Protein AF-A0A972EIT2-F1 (afdb_monomer_lite)

pLDDT: mean 74.46, std 19.2, range [27.03, 97.88]

Structure (mmCIF, N/CA/C/O backbone):
data_AF-A0A972EIT2-F1
#
_entry.id   AF-A0A972EIT2-F1
#
loop_
_atom_site.group_PDB
_atom_site.id
_atom_site.type_symbol
_atom_site.label_atom_id
_atom_site.label_alt_id
_atom_site.label_comp_id
_atom_site.label_asym_id
_atom_site.label_entity_id
_atom_site.label_seq_id
_atom_site.pdbx_PDB_ins_code
_atom_site.Cartn_x
_atom_site.Cartn_y
_atom_site.Cartn_z
_atom_site.occupancy
_atom_site.B_iso_or_equiv
_atom_site.auth_seq_id
_atom_site.auth_comp_id
_atom_site.auth_asym_id
_atom_site.auth_atom_id
_atom_site.pdbx_PDB_model_num
ATOM 1 N N . MET A 1 1 ? -3.770 -29.498 43.588 1.00 37.69 1 MET A N 1
ATOM 2 C CA . MET A 1 1 ? -4.167 -28.152 43.129 1.00 37.69 1 MET A CA 1
ATOM 3 C C . MET A 1 1 ? -3.611 -27.992 41.730 1.00 37.69 1 MET A C 1
ATOM 5 O O . MET A 1 1 ? -2.405 -27.856 41.595 1.00 37.69 1 MET A O 1
ATOM 9 N N . TYR A 1 2 ? -4.451 -28.138 40.707 1.00 39.59 2 TYR A N 1
ATOM 10 C CA . TYR A 1 2 ? -4.055 -27.789 39.345 1.00 39.59 2 TYR A CA 1
ATOM 11 C C . TYR A 1 2 ? -4.019 -26.264 39.282 1.00 39.59 2 TYR A C 1
ATOM 13 O O . TYR A 1 2 ? -5.011 -25.622 39.623 1.00 39.59 2 TYR A O 1
ATOM 21 N N . ALA A 1 3 ? -2.855 -25.699 38.973 1.00 45.91 3 ALA A N 1
ATOM 22 C CA . ALA A 1 3 ? -2.743 -24.280 38.688 1.00 45.91 3 ALA A CA 1
ATOM 23 C C . ALA A 1 3 ? -3.606 -24.006 37.452 1.00 45.91 3 ALA A C 1
ATOM 25 O O . ALA A 1 3 ? -3.384 -24.614 36.408 1.00 45.91 3 ALA A O 1
ATOM 26 N N . SER A 1 4 ? -4.631 -23.167 37.600 1.00 46.62 4 SER A N 1
ATOM 27 C CA . SER A 1 4 ? -5.368 -22.634 36.462 1.00 46.62 4 SER A CA 1
ATOM 28 C C . SER A 1 4 ? -4.367 -21.918 35.563 1.00 46.62 4 SER A C 1
ATOM 30 O O . SER A 1 4 ? -3.718 -20.976 36.023 1.00 46.62 4 SER A O 1
ATOM 32 N N . ASP A 1 5 ? -4.220 -22.380 34.321 1.00 48.28 5 ASP A N 1
ATOM 33 C CA . ASP A 1 5 ? -3.494 -21.656 33.281 1.00 48.28 5 ASP A CA 1
ATOM 34 C C . ASP A 1 5 ? -4.079 -20.244 33.209 1.00 48.28 5 ASP A C 1
ATOM 36 O O . ASP A 1 5 ? -5.234 -20.044 32.826 1.00 48.28 5 ASP A O 1
ATOM 40 N N . ALA A 1 6 ? -3.304 -19.258 33.656 1.00 55.97 6 ALA A N 1
ATOM 41 C CA . ALA A 1 6 ? -3.652 -17.866 33.464 1.00 55.97 6 ALA A CA 1
ATOM 42 C C . ALA A 1 6 ? -3.585 -17.608 31.957 1.00 55.97 6 ALA A C 1
ATOM 44 O O . ALA A 1 6 ? -2.500 -17.626 31.373 1.00 55.97 6 ALA A O 1
ATOM 45 N N . GLN A 1 7 ? -4.750 -17.434 31.329 1.00 58.31 7 GLN A N 1
ATOM 46 C CA . GLN A 1 7 ? -4.859 -17.097 29.916 1.00 58.31 7 GLN A CA 1
ATOM 47 C C . GLN A 1 7 ? -3.956 -15.897 29.633 1.00 58.31 7 GLN A C 1
ATOM 49 O O . GLN A 1 7 ? -4.082 -14.855 30.279 1.00 58.31 7 GLN A O 1
ATOM 54 N N . GLN A 1 8 ? -2.979 -16.081 28.743 1.00 63.19 8 GLN A N 1
ATOM 55 C CA . GLN A 1 8 ? -2.025 -15.023 28.452 1.00 63.19 8 GLN A CA 1
ATOM 56 C C . GLN A 1 8 ? -2.763 -13.813 27.872 1.00 63.19 8 GLN A C 1
ATOM 58 O O . GLN A 1 8 ? -3.644 -13.999 27.028 1.00 63.19 8 GLN A O 1
ATOM 63 N N . PRO A 1 9 ? -2.389 -12.592 28.289 1.00 74.06 9 PRO A N 1
ATOM 64 C CA . PRO A 1 9 ? -3.049 -11.398 27.809 1.00 74.06 9 PRO A CA 1
ATOM 65 C C . PRO A 1 9 ? -2.843 -11.257 26.297 1.00 74.06 9 PRO A C 1
ATOM 67 O O . PRO A 1 9 ? -1.698 -11.270 25.829 1.00 74.06 9 PRO A O 1
ATOM 70 N N . GLN A 1 10 ? -3.940 -11.140 25.551 1.00 82.81 10 GLN A N 1
ATOM 71 C CA . GLN A 1 10 ? -4.029 -11.095 24.097 1.00 82.81 10 GLN A CA 1
ATOM 72 C C . GLN A 1 10 ? -4.881 -9.897 23.626 1.00 82.81 10 GLN A C 1
ATOM 74 O O . GLN A 1 10 ? -5.919 -9.593 24.216 1.00 82.81 10 GLN A O 1
ATOM 79 N N . PRO A 1 11 ? -4.473 -9.197 22.553 1.00 87.62 11 PRO A N 1
ATOM 80 C CA . PRO A 1 11 ? -5.309 -8.172 21.935 1.00 87.62 11 PRO A CA 1
ATOM 81 C C . PRO A 1 11 ? -6.532 -8.825 21.270 1.00 87.62 11 PRO A C 1
ATOM 83 O O . PRO A 1 11 ? -6.397 -9.849 20.601 1.00 87.62 11 PRO A O 1
ATOM 86 N N . VAL A 1 12 ? -7.716 -8.231 21.434 1.00 91.94 12 VAL A N 1
ATOM 87 C CA . VAL A 1 12 ? -8.969 -8.723 20.837 1.00 91.94 12 VAL A CA 1
ATOM 88 C C . VAL A 1 12 ? -9.629 -7.574 20.092 1.00 91.94 12 VAL A C 1
ATOM 90 O O . VAL A 1 12 ? -9.935 -6.539 20.681 1.00 91.94 12 VAL A O 1
ATOM 93 N N . MET A 1 13 ? -9.818 -7.752 18.786 1.00 94.62 13 MET A N 1
ATOM 94 C CA . MET A 1 13 ? -10.420 -6.751 17.912 1.00 94.62 13 MET A CA 1
ATOM 95 C C . MET A 1 13 ? -11.919 -6.998 17.756 1.00 94.62 13 MET A C 1
ATOM 97 O O . MET A 1 13 ? -12.327 -8.062 17.294 1.00 94.62 13 MET A O 1
ATOM 101 N N . LEU A 1 14 ? -12.723 -5.979 18.052 1.00 95.31 14 LEU A N 1
ATOM 102 C CA . LEU A 1 14 ? -14.141 -5.933 17.717 1.00 95.31 14 LEU A CA 1
ATOM 103 C C . LEU A 1 14 ? -14.384 -4.843 16.668 1.00 95.31 14 LEU A C 1
ATOM 105 O O . LEU A 1 14 ? -13.876 -3.731 16.788 1.00 95.31 14 LEU A O 1
ATOM 109 N N . VAL A 1 15 ? -15.172 -5.162 15.642 1.00 95.81 15 VAL A N 1
ATOM 110 C CA . VAL A 1 15 ? -15.501 -4.249 14.538 1.00 95.81 15 VAL A CA 1
ATOM 111 C C . VAL A 1 15 ? -17.011 -4.097 14.452 1.00 95.81 15 VAL A C 1
ATOM 113 O O . VAL A 1 15 ? -17.728 -5.097 14.346 1.00 95.81 15 VAL A O 1
ATOM 116 N N . SER A 1 16 ? -17.497 -2.855 14.463 1.00 95.56 16 SER A N 1
ATOM 117 C CA . SER A 1 16 ? -18.923 -2.557 14.356 1.00 95.56 16 SER A CA 1
ATOM 118 C C . SER A 1 16 ? -19.187 -1.274 13.555 1.00 95.56 16 SER A C 1
ATOM 120 O O . SER A 1 16 ? -18.615 -0.237 13.883 1.00 95.56 16 SER A O 1
ATOM 122 N N . PRO A 1 17 ? -20.070 -1.293 12.540 1.00 95.50 17 PRO A N 1
ATOM 123 C CA . PRO A 1 17 ? -20.735 -2.465 11.969 1.00 95.50 17 PRO A CA 1
ATOM 124 C C . PRO A 1 17 ? -19.812 -3.246 11.008 1.00 95.50 17 PRO A C 1
ATOM 126 O O . PRO A 1 17 ? -18.904 -2.683 10.404 1.00 95.50 17 PRO A O 1
ATOM 129 N N . LYS A 1 18 ? -20.079 -4.547 10.800 1.00 92.06 18 LYS A N 1
ATOM 130 C CA . LYS A 1 18 ? -19.360 -5.381 9.802 1.00 92.06 18 LYS A CA 1
ATOM 131 C C . LYS A 1 18 ? -19.804 -5.136 8.352 1.00 92.06 18 LYS A C 1
ATOM 133 O O . LYS A 1 18 ? -19.151 -5.572 7.406 1.00 92.06 18 LYS A O 1
ATOM 138 N N . THR A 1 19 ? -20.930 -4.456 8.163 1.00 94.12 19 THR A N 1
ATOM 139 C CA . THR A 1 19 ? -21.446 -4.077 6.847 1.00 94.12 19 THR A CA 1
ATOM 140 C C . THR A 1 19 ? -21.862 -2.618 6.882 1.00 94.12 19 THR A C 1
ATOM 142 O O . THR A 1 19 ? -22.693 -2.233 7.701 1.00 94.12 19 THR A O 1
ATOM 145 N N . LEU A 1 20 ? -21.287 -1.822 5.986 1.00 94.31 20 LEU A N 1
ATOM 146 C CA . LEU A 1 20 ? -21.516 -0.387 5.902 1.00 94.31 20 LEU A CA 1
ATOM 147 C C . LEU A 1 20 ? -22.643 -0.071 4.920 1.00 94.31 20 LEU A C 1
ATOM 149 O O . LEU A 1 20 ? -22.655 -0.549 3.783 1.00 94.31 20 LEU A O 1
ATOM 153 N N . ASP A 1 21 ? -23.580 0.761 5.357 1.00 92.62 21 ASP A N 1
ATOM 154 C CA . ASP A 1 21 ? -24.582 1.355 4.482 1.00 92.62 21 ASP A CA 1
ATOM 155 C C . ASP A 1 21 ? -24.190 2.802 4.190 1.00 92.62 21 ASP A C 1
ATOM 157 O O . ASP A 1 21 ? -24.207 3.661 5.070 1.00 92.62 21 ASP A O 1
ATOM 161 N N . PHE A 1 22 ? -23.798 3.061 2.947 1.00 89.75 22 PHE A N 1
ATOM 162 C CA . PHE A 1 22 ? -23.452 4.399 2.477 1.00 89.75 22 PHE A CA 1
ATOM 163 C C . PHE A 1 22 ? -24.684 5.191 2.023 1.00 89.75 22 PHE A C 1
ATOM 165 O O . PHE A 1 22 ? -24.548 6.362 1.671 1.00 89.75 22 PHE A O 1
ATOM 172 N N . GLY A 1 23 ? -25.865 4.568 1.983 1.00 88.69 23 GLY A N 1
ATOM 173 C CA . GLY A 1 23 ? -27.111 5.199 1.570 1.00 88.69 23 GLY A CA 1
ATOM 174 C C . GLY A 1 23 ? -27.079 5.717 0.131 1.00 88.69 23 GLY A C 1
ATOM 175 O O . GLY A 1 23 ? -26.679 5.004 -0.794 1.00 88.69 23 GLY A O 1
ATOM 176 N N . LEU A 1 24 ? -27.557 6.948 -0.073 1.00 85.25 24 LEU A N 1
ATOM 177 C CA . LEU A 1 24 ? -27.730 7.549 -1.400 1.00 85.25 24 LEU A CA 1
ATOM 178 C C . LEU A 1 24 ? -26.492 8.346 -1.819 1.00 85.25 24 LEU A C 1
ATOM 180 O O . LEU A 1 24 ? -26.212 9.413 -1.277 1.00 85.25 24 LEU A O 1
ATOM 184 N N . VAL A 1 25 ? -25.786 7.858 -2.835 1.00 83.56 25 VAL A N 1
ATOM 185 C CA . VAL A 1 25 ? -24.619 8.523 -3.423 1.00 83.56 25 VAL A CA 1
ATOM 186 C C . VAL A 1 25 ? -25.076 9.437 -4.554 1.00 83.56 25 VAL A C 1
ATOM 188 O O . VAL A 1 25 ? -25.726 8.985 -5.496 1.00 83.56 25 VAL A O 1
ATOM 191 N N . SER A 1 26 ? -24.709 10.715 -4.477 1.00 77.06 26 SER A N 1
ATOM 192 C CA . SER A 1 26 ? -24.963 11.728 -5.509 1.00 77.06 26 SER A CA 1
ATOM 193 C C . SER A 1 26 ? -23.656 12.422 -5.913 1.00 77.06 26 SER A C 1
ATOM 195 O O . SER A 1 26 ? -22.595 12.107 -5.376 1.00 77.06 26 SER A O 1
ATOM 197 N N . ASN A 1 27 ? -23.707 13.401 -6.824 1.00 73.94 27 ASN A N 1
ATOM 198 C CA . ASN A 1 27 ? -22.519 14.203 -7.147 1.00 73.94 27 ASN A CA 1
ATOM 199 C C . ASN A 1 27 ? -22.147 15.204 -6.036 1.00 73.94 27 ASN A C 1
ATOM 201 O O . ASN A 1 27 ? -21.100 15.850 -6.124 1.00 73.94 27 ASN A O 1
ATOM 205 N N . ALA A 1 28 ? -22.988 15.370 -5.009 1.00 74.75 28 ALA A N 1
ATOM 206 C CA . ALA A 1 28 ? -22.695 16.243 -3.877 1.00 74.75 28 ALA A CA 1
ATOM 207 C C . ALA A 1 28 ? -21.506 15.721 -3.049 1.00 74.75 28 ALA A C 1
ATOM 209 O O . ALA A 1 28 ? -21.075 14.577 -3.198 1.00 74.75 28 ALA A O 1
ATOM 210 N N . ALA A 1 29 ? -20.952 16.575 -2.185 1.00 80.25 29 ALA A N 1
ATOM 211 C CA . ALA A 1 29 ? -19.914 16.148 -1.252 1.00 80.25 29 ALA A CA 1
ATOM 212 C C . ALA A 1 29 ? -20.461 15.043 -0.327 1.00 80.25 29 ALA A C 1
ATOM 214 O O . ALA A 1 29 ? -21.611 15.159 0.105 1.00 80.25 29 ALA A O 1
ATOM 215 N N . PRO A 1 30 ? -19.679 13.995 -0.013 1.00 84.44 30 PRO A N 1
ATOM 216 C CA . PRO A 1 30 ? -20.186 12.889 0.782 1.00 84.44 30 PRO A CA 1
ATOM 217 C C . PRO A 1 30 ? -20.461 13.329 2.220 1.00 84.44 30 PRO A C 1
ATOM 219 O O . PRO A 1 30 ? -19.662 14.051 2.820 1.00 84.44 30 PRO A O 1
ATOM 222 N N . SER A 1 31 ? -21.569 12.859 2.781 1.00 85.94 31 SER A N 1
ATOM 223 C CA . SER A 1 31 ? -21.924 13.036 4.191 1.00 85.94 31 SER A CA 1
ATOM 224 C C . SER A 1 31 ? -22.483 11.733 4.752 1.00 85.94 31 SER A C 1
ATOM 226 O O . SER A 1 31 ? -22.741 10.793 4.000 1.00 85.94 31 SER A O 1
ATOM 228 N N . GLU A 1 32 ? -22.644 11.645 6.070 1.00 85.50 32 GLU A N 1
ATOM 229 C CA . GLU A 1 32 ? -23.201 10.454 6.720 1.00 85.50 32 GLU A CA 1
ATOM 230 C C . GLU A 1 32 ? -24.547 10.055 6.083 1.00 85.50 32 GLU A C 1
ATOM 232 O O . GLU A 1 32 ? -25.422 10.902 5.888 1.00 85.50 32 GLU A O 1
ATOM 237 N N . GLY A 1 33 ? -24.673 8.790 5.664 1.00 81.19 33 GLY A N 1
ATOM 238 C CA . GLY A 1 33 ? -25.846 8.268 4.943 1.00 81.19 33 GLY A CA 1
ATOM 239 C C . GLY A 1 33 ? -25.981 8.726 3.480 1.00 81.19 33 GLY A C 1
ATOM 240 O O . GLY A 1 33 ? -26.915 8.323 2.783 1.00 81.19 33 GLY A O 1
ATOM 241 N N . HIS A 1 34 ? -25.046 9.546 2.999 1.00 85.94 34 HIS A N 1
ATOM 242 C CA . HIS A 1 34 ? -24.986 10.076 1.639 1.00 85.94 34 HIS A CA 1
ATOM 243 C C . HIS A 1 34 ? -23.579 9.919 1.057 1.00 85.94 34 HIS A C 1
ATOM 245 O O . HIS A 1 34 ? -22.849 10.885 0.825 1.00 85.94 34 HIS A O 1
ATOM 251 N N . GLY A 1 35 ? -23.165 8.671 0.861 1.00 86.75 35 GLY A N 1
ATOM 252 C CA . GLY A 1 35 ? -21.830 8.327 0.383 1.00 86.75 35 GLY A CA 1
ATOM 253 C C . GLY A 1 35 ? -20.751 8.315 1.462 1.00 86.75 35 GLY A C 1
ATOM 254 O O . GLY A 1 35 ? -19.591 8.099 1.118 1.00 86.75 35 GLY A O 1
ATOM 255 N N . ALA A 1 36 ? -21.094 8.491 2.741 1.00 92.56 36 ALA A N 1
ATOM 256 C CA . ALA A 1 36 ? -20.193 8.219 3.857 1.00 92.56 36 ALA A CA 1
ATOM 257 C C . ALA A 1 36 ? -20.857 7.358 4.943 1.00 92.56 36 ALA A C 1
ATOM 259 O O . ALA A 1 36 ? -22.052 7.493 5.207 1.00 92.56 36 ALA A O 1
ATOM 260 N N . ALA A 1 37 ? -20.068 6.484 5.566 1.00 94.81 37 ALA A N 1
ATOM 261 C CA . ALA A 1 37 ? -20.488 5.591 6.643 1.00 94.81 37 ALA A CA 1
ATOM 262 C C . ALA A 1 37 ? -19.402 5.506 7.724 1.00 94.81 37 ALA A C 1
ATOM 264 O O . ALA A 1 37 ? -18.209 5.496 7.409 1.00 94.81 37 ALA A O 1
ATOM 265 N N . LEU A 1 38 ? -19.815 5.436 8.989 1.00 96.25 38 LEU A N 1
ATOM 266 C CA . LEU A 1 38 ? -18.916 5.323 10.135 1.00 96.25 38 LEU A CA 1
ATOM 267 C C . LEU A 1 38 ? -18.734 3.859 10.542 1.00 96.25 38 LEU A C 1
ATOM 269 O O . LEU A 1 38 ? -19.692 3.085 10.557 1.00 96.25 38 LEU A O 1
ATOM 273 N N . MET A 1 39 ? -17.509 3.501 10.908 1.00 96.88 39 MET A N 1
ATOM 274 C CA . MET A 1 39 ? -17.173 2.219 11.511 1.00 96.88 39 MET A CA 1
ATOM 275 C C . MET A 1 39 ? -16.315 2.436 12.748 1.00 96.88 39 MET A C 1
ATOM 277 O O . MET A 1 39 ? -15.335 3.173 12.689 1.00 96.88 39 MET A O 1
ATOM 281 N N . THR A 1 40 ? -16.636 1.740 13.829 1.00 97.88 40 THR A N 1
ATOM 282 C CA . THR A 1 40 ? -15.881 1.771 15.078 1.00 97.88 40 THR A CA 1
ATOM 283 C C . THR A 1 40 ? -15.116 0.462 15.250 1.00 97.88 40 THR A C 1
ATOM 285 O O . THR A 1 40 ? -15.656 -0.632 15.050 1.00 97.88 40 THR A O 1
ATOM 288 N N . ILE A 1 41 ? -13.844 0.578 15.622 1.00 97.44 41 ILE A N 1
ATOM 289 C CA . ILE A 1 41 ? -12.989 -0.539 16.024 1.00 97.44 41 ILE A CA 1
ATOM 290 C C . ILE A 1 41 ? -12.717 -0.398 17.516 1.00 97.44 41 ILE A C 1
ATOM 292 O O . ILE A 1 41 ? -12.310 0.669 17.965 1.00 97.44 41 ILE A O 1
ATOM 296 N N . THR A 1 42 ? -12.911 -1.472 18.274 1.00 97.06 42 THR A N 1
ATOM 297 C CA . THR A 1 42 ? -12.715 -1.503 19.727 1.00 97.06 42 THR A CA 1
ATOM 298 C C . THR A 1 42 ? -11.708 -2.582 20.098 1.00 97.06 42 THR A C 1
ATOM 300 O O . THR A 1 42 ? -11.734 -3.689 19.556 1.00 97.06 42 THR A O 1
ATOM 303 N N . ASN A 1 43 ? -10.823 -2.264 21.040 1.00 96.56 43 ASN A N 1
ATOM 304 C CA . ASN A 1 43 ? -9.943 -3.240 21.662 1.00 96.56 43 ASN A CA 1
ATOM 305 C C . ASN A 1 43 ? -10.592 -3.805 22.930 1.00 96.56 43 ASN A C 1
ATOM 307 O O . ASN A 1 43 ? -10.559 -3.171 23.982 1.00 96.56 43 ASN A O 1
ATOM 311 N N . GLU A 1 44 ? -11.157 -5.005 22.844 1.00 94.81 44 GLU A N 1
ATOM 312 C CA . GLU A 1 44 ? -11.713 -5.724 24.003 1.00 94.81 44 GLU A CA 1
ATOM 313 C C . GLU A 1 44 ? -10.678 -6.617 24.702 1.00 94.81 44 GLU A C 1
ATOM 315 O O . GLU A 1 44 ? -10.983 -7.291 25.686 1.00 94.81 44 GLU A O 1
ATOM 320 N N . GLY A 1 45 ? -9.450 -6.641 24.186 1.00 91.44 45 GLY A N 1
ATOM 321 C CA . GLY A 1 45 ? -8.348 -7.373 24.784 1.00 91.44 45 GLY A CA 1
ATOM 322 C C . GLY A 1 45 ? -7.699 -6.614 25.933 1.00 91.44 45 GLY A C 1
ATOM 323 O O . GLY A 1 45 ? -8.063 -5.497 26.294 1.00 91.44 45 GLY A O 1
ATOM 324 N N . ASP A 1 46 ? -6.663 -7.226 26.482 1.00 91.81 46 ASP A N 1
ATOM 325 C CA . ASP A 1 46 ? -5.875 -6.740 27.616 1.00 91.81 46 ASP A CA 1
ATOM 326 C C . ASP A 1 46 ? -4.441 -6.334 27.216 1.00 91.81 46 ASP A C 1
ATOM 328 O O . ASP A 1 46 ? -3.633 -5.931 28.057 1.00 91.81 46 ASP A O 1
ATOM 332 N N . ARG A 1 47 ? -4.131 -6.350 25.912 1.00 92.62 47 ARG A N 1
ATOM 333 C CA . ARG A 1 47 ? -2.926 -5.748 25.312 1.00 92.62 47 ARG A CA 1
ATOM 334 C C . ARG A 1 47 ? -3.279 -4.697 24.270 1.00 92.62 47 ARG A C 1
ATOM 336 O O . ARG A 1 47 ? -4.397 -4.654 23.777 1.00 92.62 47 ARG A O 1
ATOM 343 N N . ILE A 1 48 ? -2.297 -3.871 23.904 1.00 91.25 48 ILE A N 1
ATOM 344 C CA . ILE A 1 48 ? -2.438 -2.871 22.838 1.00 91.25 48 ILE A CA 1
ATOM 345 C C . ILE A 1 48 ? -2.781 -3.565 21.512 1.00 91.25 48 ILE A C 1
ATOM 347 O O . ILE A 1 48 ? -2.051 -4.454 21.059 1.00 91.25 48 ILE A O 1
ATOM 351 N N . LEU A 1 49 ? -3.861 -3.109 20.886 1.00 92.00 49 LEU A N 1
ATOM 352 C CA . LEU A 1 49 ? -4.292 -3.514 19.557 1.00 92.00 49 LEU A CA 1
ATOM 353 C C . LEU A 1 49 ? -3.747 -2.518 18.528 1.00 92.00 49 LEU A C 1
ATOM 355 O O . LEU A 1 49 ? -3.908 -1.309 18.682 1.00 92.00 49 LEU A O 1
ATOM 359 N N . VAL A 1 50 ? -3.091 -3.019 17.488 1.00 92.75 50 VAL A N 1
ATOM 360 C CA . VAL A 1 50 ? -2.532 -2.218 16.392 1.00 92.75 50 VAL A CA 1
ATOM 361 C C . VAL A 1 50 ? -2.934 -2.857 15.076 1.00 92.75 50 VAL A C 1
ATOM 363 O O . VAL A 1 50 ? -2.788 -4.071 14.914 1.00 92.75 50 VAL A O 1
ATOM 366 N N . GLY A 1 51 ? -3.421 -2.050 14.137 1.00 89.75 51 GLY A N 1
ATOM 367 C CA . GLY A 1 51 ? -3.850 -2.547 12.839 1.00 89.75 51 GLY A CA 1
ATOM 368 C C . GLY A 1 51 ? -4.101 -1.462 11.799 1.00 89.75 51 GLY A C 1
ATOM 369 O O . GLY A 1 51 ? -3.945 -0.266 12.053 1.00 89.75 51 GLY A O 1
ATOM 370 N N . ARG A 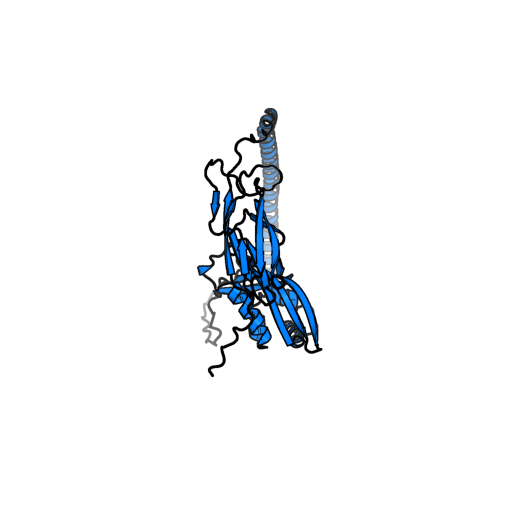1 52 ? -4.492 -1.921 10.609 1.00 92.56 52 ARG A N 1
ATOM 371 C CA . ARG A 1 52 ? -4.828 -1.098 9.444 1.00 92.56 52 ARG A CA 1
ATOM 372 C C . ARG A 1 52 ? -6.060 -1.643 8.730 1.00 92.56 52 ARG A C 1
ATOM 374 O O . ARG A 1 52 ? -6.261 -2.853 8.630 1.00 92.56 52 ARG A O 1
ATOM 381 N N . ILE A 1 53 ? -6.833 -0.732 8.158 1.00 93.19 53 ILE A N 1
ATOM 382 C CA . ILE A 1 53 ? -7.936 -0.988 7.239 1.00 93.19 53 ILE A CA 1
ATOM 383 C C . ILE A 1 53 ? -7.412 -0.910 5.797 1.00 93.19 53 ILE A C 1
ATOM 385 O O . ILE A 1 53 ? -7.011 0.153 5.322 1.00 93.19 53 ILE A O 1
ATOM 389 N N . ALA A 1 54 ? -7.435 -2.031 5.080 1.00 89.31 54 ALA A N 1
ATOM 390 C CA . ALA A 1 54 ? -7.038 -2.137 3.680 1.00 89.31 54 ALA A CA 1
ATOM 391 C C . ALA A 1 54 ? -8.270 -2.212 2.766 1.00 89.31 54 ALA A C 1
ATOM 393 O O . ALA A 1 54 ? -8.972 -3.226 2.735 1.00 89.31 54 ALA A O 1
ATOM 394 N N . ILE A 1 55 ? -8.521 -1.151 1.995 1.00 88.00 55 ILE A N 1
ATOM 395 C CA . ILE A 1 55 ? -9.609 -1.106 1.009 1.00 88.00 55 ILE A CA 1
ATOM 396 C C . ILE A 1 55 ? -9.320 -2.067 -0.151 1.00 88.00 55 ILE A C 1
ATOM 398 O O . ILE A 1 55 ? -8.245 -2.029 -0.739 1.00 88.00 55 ILE A O 1
ATOM 402 N N . GLN A 1 56 ? -10.309 -2.887 -0.504 1.00 86.31 56 GLN A N 1
ATOM 403 C CA . GLN A 1 56 ? -10.224 -3.918 -1.548 1.00 86.31 56 GLN A CA 1
ATOM 404 C C . GLN A 1 56 ? -10.906 -3.504 -2.859 1.00 86.31 56 GLN A C 1
ATOM 406 O O . GLN A 1 56 ? -10.819 -4.200 -3.867 1.00 86.31 56 GLN A O 1
ATOM 411 N N . VAL A 1 57 ? -11.609 -2.369 -2.856 1.00 79.12 57 VAL A N 1
ATOM 412 C CA . VAL A 1 57 ? -12.408 -1.890 -3.988 1.00 79.12 57 VAL A CA 1
ATOM 413 C C . VAL A 1 57 ? -12.033 -0.465 -4.388 1.00 79.12 57 VAL A C 1
ATOM 415 O O . VAL A 1 57 ? -11.806 0.402 -3.551 1.00 79.12 57 VAL A O 1
ATOM 418 N N . GLY A 1 58 ? -12.028 -0.179 -5.691 1.00 79.75 58 GLY A N 1
ATOM 419 C CA . GLY A 1 58 ? -11.612 1.132 -6.209 1.00 79.75 58 GLY A CA 1
ATOM 420 C C . GLY A 1 58 ? -12.579 2.293 -5.932 1.00 79.75 58 GLY A C 1
ATOM 421 O O . GLY A 1 58 ? -12.223 3.443 -6.170 1.00 79.75 58 GLY A O 1
ATOM 422 N N . TRP A 1 59 ? -13.793 2.017 -5.446 1.00 78.50 59 TRP A N 1
ATOM 423 C CA . TRP A 1 59 ? -14.856 3.013 -5.266 1.00 78.50 59 TRP A CA 1
ATOM 424 C C . TRP A 1 59 ? -15.009 3.518 -3.823 1.00 78.50 59 TRP A C 1
ATOM 426 O O . TRP A 1 59 ? -15.815 4.415 -3.595 1.00 78.50 59 TRP A O 1
ATOM 436 N N . VAL A 1 60 ? -14.229 3.006 -2.863 1.00 88.50 60 VAL A N 1
ATOM 437 C CA . VAL A 1 60 ? -14.270 3.418 -1.445 1.00 88.50 60 VAL A CA 1
ATOM 438 C C . VAL A 1 60 ? -12.924 4.002 -1.010 1.00 88.50 60 VAL A C 1
ATOM 440 O O . VAL A 1 60 ? -11.863 3.735 -1.580 1.00 88.50 60 VAL A O 1
ATOM 443 N N . SER A 1 61 ? -12.959 4.853 0.001 1.00 91.44 61 SER A N 1
ATOM 444 C CA . SER A 1 61 ? -11.808 5.345 0.757 1.00 91.44 61 SER A CA 1
ATOM 445 C C . SER A 1 61 ? -12.138 5.297 2.248 1.00 91.44 61 SER A C 1
ATOM 447 O O . SER A 1 61 ? -13.312 5.242 2.596 1.00 91.44 61 SER A O 1
ATOM 449 N N . VAL A 1 62 ? -11.129 5.285 3.116 1.00 96.00 62 VAL A N 1
ATOM 450 C CA . VAL A 1 62 ? -11.308 5.288 4.576 1.00 96.00 62 VAL A CA 1
ATOM 451 C C . VAL A 1 62 ? -10.323 6.253 5.222 1.00 96.00 62 VAL A C 1
ATOM 453 O O . VAL A 1 62 ? -9.190 6.379 4.754 1.00 96.00 62 VAL A O 1
ATOM 456 N N . SER A 1 63 ? -10.756 6.937 6.280 1.00 94.81 63 SER A N 1
ATOM 457 C CA . SER A 1 63 ? -9.916 7.833 7.072 1.00 94.81 63 SER A CA 1
ATOM 458 C C . SER A 1 63 ? -10.322 7.838 8.555 1.00 94.81 63 SER A C 1
ATOM 460 O O . SER A 1 63 ? -11.515 7.975 8.841 1.00 94.81 63 SER A O 1
ATOM 462 N N . PRO A 1 64 ? -9.361 7.750 9.495 1.00 96.38 64 PRO A N 1
ATOM 463 C CA . PRO A 1 64 ? -7.984 7.286 9.279 1.00 96.38 64 PRO A CA 1
ATOM 464 C C . PRO A 1 64 ? -7.967 5.791 8.886 1.00 96.38 64 PRO A C 1
ATOM 466 O O . PRO A 1 64 ? -8.910 5.081 9.206 1.00 96.38 64 PRO A O 1
ATOM 469 N N . PRO A 1 65 ? -6.953 5.270 8.175 1.00 90.00 65 PRO A N 1
ATOM 470 C CA . PRO A 1 65 ? -6.863 3.833 7.885 1.00 90.00 65 PRO A CA 1
ATOM 471 C C . PRO A 1 65 ? -6.146 3.038 8.986 1.00 90.00 65 PRO A C 1
ATOM 473 O O . PRO A 1 65 ? -6.350 1.835 9.093 1.00 90.00 65 PRO A O 1
ATOM 476 N N . ASP A 1 66 ? -5.304 3.691 9.784 1.00 94.19 66 ASP A N 1
ATOM 477 C CA . ASP A 1 66 ? -4.482 3.074 10.827 1.00 94.19 66 ASP A CA 1
ATOM 478 C C . ASP A 1 66 ? -5.070 3.329 12.216 1.00 94.19 66 ASP A C 1
ATOM 480 O O . ASP A 1 66 ? -5.671 4.380 12.457 1.00 94.19 66 ASP A O 1
ATOM 484 N N . PHE A 1 67 ? -4.860 2.393 13.141 1.00 92.31 67 PHE A N 1
ATOM 485 C CA . PHE A 1 67 ? -5.258 2.547 14.537 1.00 92.31 67 PHE A CA 1
ATOM 486 C C . PHE A 1 67 ? -4.274 1.878 15.497 1.00 92.31 67 PHE A C 1
ATOM 488 O O . PHE A 1 67 ? -3.634 0.866 15.197 1.00 92.31 67 PHE A O 1
ATOM 495 N N . ARG A 1 68 ? -4.184 2.460 16.693 1.00 96.38 68 ARG A N 1
ATOM 496 C CA . ARG A 1 68 ? -3.464 1.920 17.843 1.00 96.38 68 ARG A CA 1
ATOM 497 C C . ARG A 1 68 ? -4.296 2.209 19.083 1.00 96.38 68 ARG A C 1
ATOM 499 O O . ARG A 1 68 ? -4.461 3.369 19.436 1.00 96.38 68 ARG A O 1
ATOM 506 N N . LEU A 1 69 ? -4.801 1.156 19.711 1.00 95.31 69 LEU A N 1
ATOM 507 C CA . LEU A 1 69 ? -5.798 1.222 20.773 1.00 95.31 69 LEU A CA 1
ATOM 508 C C . LEU A 1 69 ? -5.273 0.545 22.035 1.00 95.31 69 LEU A C 1
ATOM 510 O O . LEU A 1 69 ? -4.848 -0.614 22.008 1.00 95.31 69 LEU A O 1
ATOM 514 N N . ASN A 1 70 ? -5.326 1.250 23.159 1.00 96.38 70 ASN A N 1
ATOM 515 C CA . ASN A 1 70 ? -5.125 0.649 24.472 1.00 96.38 70 ASN A CA 1
ATOM 516 C C . ASN A 1 70 ? -6.295 -0.296 24.817 1.00 96.38 70 ASN A C 1
ATOM 518 O O . ASN A 1 70 ? -7.343 -0.232 24.172 1.00 96.38 70 ASN A O 1
ATOM 522 N N . PRO A 1 71 ? -6.142 -1.194 25.805 1.00 96.06 71 PRO A N 1
ATOM 523 C CA . PRO A 1 71 ? -7.248 -2.018 26.299 1.00 96.06 71 PRO A CA 1
ATOM 524 C C . PRO A 1 71 ? -8.495 -1.186 26.638 1.00 96.06 71 PRO A C 1
ATOM 526 O O . PRO A 1 71 ? -8.402 -0.213 27.387 1.00 96.06 71 PRO A O 1
ATOM 529 N N . GLY A 1 72 ? -9.648 -1.556 26.080 1.00 94.75 72 GLY A N 1
ATOM 530 C CA . GLY A 1 72 ? -10.931 -0.860 26.238 1.00 94.75 72 GLY A CA 1
ATOM 531 C C . GLY A 1 72 ? -11.115 0.397 25.377 1.00 94.75 72 GLY A C 1
ATOM 532 O O . GLY A 1 72 ? -12.176 1.018 25.429 1.00 94.75 72 GLY A O 1
ATOM 533 N N . GLU A 1 73 ? -10.113 0.797 24.592 1.00 97.00 73 GLU A N 1
ATOM 534 C CA . GLU A 1 73 ? -10.183 1.977 23.727 1.00 97.00 73 GLU A CA 1
ATOM 535 C C . GLU A 1 73 ? -10.878 1.658 22.394 1.00 97.00 73 GLU A C 1
ATOM 537 O O . GLU A 1 73 ? -10.829 0.527 21.903 1.00 97.00 73 GLU A O 1
ATOM 542 N N . SER A 1 74 ? -11.523 2.667 21.802 1.00 96.94 74 SER A N 1
ATOM 543 C CA . SER A 1 74 ? -12.159 2.572 20.484 1.00 96.94 74 SER A CA 1
ATOM 544 C C . SER A 1 74 ? -11.702 3.696 19.557 1.00 96.94 74 SER A C 1
ATOM 546 O O . SER A 1 74 ? -11.443 4.807 20.020 1.00 96.94 74 SER A O 1
ATOM 548 N N . SER A 1 75 ? -11.644 3.420 18.255 1.00 97.31 75 SER A N 1
ATOM 549 C CA . SER A 1 75 ? -11.407 4.410 17.201 1.00 97.31 75 SER A CA 1
ATOM 550 C C . SER A 1 75 ? -12.487 4.367 16.134 1.00 97.31 75 SER A C 1
ATOM 552 O O . SER A 1 75 ? -12.930 3.299 15.709 1.00 97.31 75 SER A O 1
ATOM 554 N N . ASP A 1 76 ? -12.844 5.553 15.657 1.00 97.62 76 ASP A N 1
ATOM 555 C CA . ASP A 1 76 ? -13.797 5.739 14.577 1.00 97.62 76 ASP A CA 1
ATOM 556 C C . ASP A 1 76 ? -13.088 5.947 13.239 1.00 97.62 76 ASP A C 1
ATOM 558 O O . ASP A 1 76 ? -12.111 6.691 13.121 1.00 97.62 76 ASP A O 1
ATOM 562 N N . HIS A 1 77 ? -13.624 5.298 12.213 1.00 96.50 77 HIS A N 1
ATOM 563 C CA . HIS A 1 77 ? -13.094 5.259 10.862 1.00 96.50 77 HIS A CA 1
ATOM 564 C C . HIS A 1 77 ? -14.214 5.584 9.880 1.00 96.50 77 HIS A C 1
ATOM 566 O O . HIS A 1 77 ? -15.198 4.853 9.759 1.00 96.50 77 HIS A O 1
ATOM 572 N N . THR A 1 78 ? -14.074 6.700 9.171 1.00 96.88 78 THR A N 1
ATOM 573 C CA . THR A 1 78 ? -15.069 7.136 8.190 1.00 96.88 78 THR A CA 1
ATOM 574 C C . THR A 1 78 ? -14.728 6.556 6.830 1.00 96.88 78 THR A C 1
ATOM 576 O O . THR A 1 78 ? -13.653 6.820 6.291 1.00 96.88 78 THR A O 1
ATOM 579 N N . PHE A 1 79 ? -15.654 5.793 6.262 1.00 95.50 79 PHE A N 1
ATOM 580 C CA . PHE A 1 79 ? -15.576 5.300 4.898 1.00 95.50 79 PHE A CA 1
ATOM 581 C C . PHE A 1 79 ? -16.353 6.228 3.976 1.00 95.50 79 PHE A C 1
ATOM 583 O O . PHE A 1 79 ? -17.482 6.606 4.276 1.00 95.50 79 PHE A O 1
ATOM 590 N N . THR A 1 80 ? -15.776 6.548 2.824 1.00 93.50 80 THR A N 1
ATOM 591 C CA . THR A 1 80 ? -16.345 7.491 1.863 1.00 93.50 80 THR A CA 1
ATOM 592 C C . THR A 1 80 ? -16.300 6.918 0.450 1.00 93.50 80 THR A C 1
ATOM 594 O O . THR A 1 80 ? -15.243 6.483 -0.020 1.00 93.50 80 THR A O 1
ATOM 597 N N . VAL A 1 81 ? -17.438 6.947 -0.244 1.00 87.38 81 VAL A N 1
ATOM 598 C CA . VAL A 1 81 ? -17.562 6.598 -1.662 1.00 87.38 81 VAL A CA 1
ATOM 599 C C . VAL A 1 81 ? -16.878 7.666 -2.509 1.00 87.38 81 VAL A C 1
ATOM 601 O O . VAL A 1 81 ? -17.091 8.863 -2.327 1.00 87.38 81 VAL A O 1
ATOM 604 N N . ARG A 1 82 ? -16.034 7.240 -3.448 1.00 82.81 82 ARG A N 1
ATOM 605 C CA . ARG A 1 82 ? -15.283 8.147 -4.318 1.00 82.81 82 ARG A CA 1
ATOM 606 C C . ARG A 1 82 ? -16.158 8.656 -5.466 1.00 82.81 82 ARG A C 1
ATOM 608 O O . ARG A 1 82 ? -16.831 7.873 -6.139 1.00 82.81 82 ARG A O 1
ATOM 615 N N . HIS A 1 83 ? -16.041 9.950 -5.770 1.00 64.31 83 HIS A N 1
ATOM 616 C CA . HIS A 1 83 ? -16.716 10.628 -6.892 1.00 64.31 83 HIS A CA 1
ATOM 617 C C . HIS A 1 83 ? -16.412 10.050 -8.282 1.00 64.31 83 HIS A C 1
ATOM 619 O O . HIS A 1 83 ? -17.163 10.293 -9.218 1.00 64.31 83 HIS A O 1
ATOM 625 N N . ASN A 1 84 ? -15.315 9.307 -8.448 1.00 56.22 84 ASN A N 1
ATOM 626 C CA . ASN A 1 84 ? -14.945 8.676 -9.720 1.00 56.22 84 ASN A CA 1
ATOM 627 C C . ASN A 1 84 ? -15.524 7.263 -9.897 1.00 56.22 84 ASN A C 1
ATOM 629 O O . ASN A 1 84 ? -15.222 6.606 -10.897 1.00 56.22 84 ASN A O 1
ATOM 633 N N . SER A 1 85 ? -16.316 6.777 -8.939 1.00 54.25 85 SER A N 1
ATOM 634 C CA . SER A 1 85 ? -17.058 5.538 -9.120 1.00 54.25 85 SER A CA 1
ATOM 635 C C . SER A 1 85 ? -18.039 5.732 -10.277 1.00 54.25 85 SER A C 1
ATOM 637 O O . SER A 1 85 ? -18.784 6.709 -10.327 1.00 54.25 85 SER A O 1
ATOM 639 N N . GLN A 1 86 ? -17.982 4.848 -11.276 1.00 50.06 86 GLN A N 1
ATOM 640 C CA . GLN A 1 86 ? -18.927 4.877 -12.387 1.00 50.06 86 GLN A CA 1
ATOM 641 C C . GLN A 1 86 ? -20.325 4.635 -11.808 1.00 50.06 86 GLN A C 1
ATOM 643 O O . GLN A 1 86 ? -20.698 3.492 -11.552 1.00 50.06 86 GLN A O 1
ATOM 648 N N . MET A 1 87 ? -21.080 5.709 -11.559 1.00 52.88 87 MET A N 1
ATOM 649 C CA . MET A 1 87 ? -22.475 5.618 -11.144 1.00 52.88 87 MET A CA 1
ATOM 650 C C . MET A 1 87 ? -23.250 5.014 -12.312 1.00 52.88 87 MET A C 1
ATOM 652 O O . MET A 1 87 ? -23.578 5.684 -13.291 1.00 52.88 87 MET A O 1
ATOM 656 N N . SER A 1 88 ? -23.471 3.705 -12.237 1.00 48.16 88 SER A N 1
ATOM 657 C CA . SER A 1 88 ? -24.358 3.010 -13.154 1.00 48.16 88 SER A CA 1
ATOM 658 C C . SER A 1 88 ? -25.769 3.561 -12.964 1.00 48.16 88 SER A C 1
ATOM 660 O O . SER A 1 88 ? -26.214 3.769 -11.835 1.00 48.16 88 SER A O 1
ATOM 662 N N . TRP A 1 89 ? -26.498 3.770 -14.060 1.00 49.34 89 TRP A N 1
ATOM 663 C CA . TRP A 1 89 ? -27.882 4.270 -14.082 1.00 49.34 89 TRP A CA 1
ATOM 664 C C . TRP A 1 89 ? -28.902 3.246 -13.543 1.00 49.34 89 TRP A C 1
ATOM 666 O O . TRP A 1 89 ? -30.064 3.226 -13.944 1.00 49.34 89 TRP A O 1
ATOM 676 N N . THR A 1 90 ? -28.473 2.344 -12.664 1.00 54.56 90 THR A N 1
ATOM 677 C CA . THR A 1 90 ? -29.288 1.271 -12.104 1.00 54.56 90 THR A CA 1
ATOM 678 C C . THR A 1 90 ? -29.862 1.697 -10.762 1.00 54.56 90 THR A C 1
ATOM 680 O O . THR A 1 90 ? -29.133 2.172 -9.900 1.00 54.56 90 THR A O 1
ATOM 683 N N . SER A 1 91 ? -31.153 1.449 -10.546 1.00 57.66 91 SER A N 1
ATOM 684 C CA . SER A 1 91 ? -31.827 1.624 -9.250 1.00 57.66 91 SER A CA 1
ATOM 685 C C . SER A 1 91 ? -31.513 0.505 -8.243 1.00 57.66 91 SER A C 1
ATOM 687 O O . SER A 1 91 ? -32.126 0.432 -7.181 1.00 57.66 91 SER A O 1
ATOM 689 N N . HIS A 1 92 ? -30.611 -0.414 -8.594 1.00 65.81 92 HIS A N 1
ATOM 690 C CA . HIS A 1 92 ? -30.252 -1.558 -7.767 1.00 65.81 92 HIS A CA 1
ATOM 691 C C . HIS A 1 92 ? -29.197 -1.171 -6.731 1.00 65.81 92 HIS A C 1
ATOM 693 O O . HIS A 1 92 ? -28.344 -0.321 -6.986 1.00 65.81 92 HIS A O 1
ATOM 699 N N . ARG A 1 93 ? -29.243 -1.845 -5.576 1.00 75.62 93 ARG A N 1
ATOM 700 C CA . ARG A 1 93 ? -28.201 -1.781 -4.549 1.00 75.62 93 ARG A CA 1
ATOM 701 C C . ARG A 1 93 ? -26.865 -2.185 -5.175 1.00 75.62 93 ARG A C 1
ATOM 703 O O . ARG A 1 93 ? -26.740 -3.290 -5.698 1.00 75.62 93 ARG A O 1
ATOM 710 N N . MET A 1 94 ? -25.886 -1.294 -5.117 1.00 76.19 94 MET A N 1
ATOM 711 C CA . MET A 1 94 ? -24.521 -1.527 -5.583 1.00 76.19 94 MET A CA 1
ATOM 712 C C . MET A 1 94 ? -23.604 -1.714 -4.377 1.00 76.19 94 MET A C 1
ATOM 714 O O . MET A 1 94 ? -23.859 -1.155 -3.315 1.00 76.19 94 MET A O 1
ATOM 718 N N . GLY A 1 95 ? -22.551 -2.514 -4.509 1.00 81.75 95 GLY A N 1
ATOM 719 C CA . GLY A 1 95 ? -21.626 -2.769 -3.407 1.00 81.75 95 GLY A CA 1
ATOM 720 C C . GLY A 1 95 ? -20.962 -4.135 -3.487 1.00 81.75 95 GLY A C 1
ATOM 721 O O . GLY A 1 95 ? -21.015 -4.801 -4.519 1.00 81.75 95 GLY A O 1
ATOM 722 N N . SER A 1 96 ? -20.328 -4.531 -2.389 1.00 79.06 96 SER A N 1
ATOM 723 C CA . SER A 1 96 ? -19.650 -5.820 -2.231 1.00 79.06 96 SER A CA 1
ATOM 724 C C . SER A 1 96 ? -19.724 -6.258 -0.770 1.00 79.06 96 SER A C 1
ATOM 726 O O . SER A 1 96 ? -19.647 -5.422 0.129 1.00 79.06 96 SER A O 1
ATOM 728 N N . ASP A 1 97 ? -19.806 -7.565 -0.523 1.00 80.06 97 ASP A N 1
ATOM 729 C CA . ASP A 1 97 ? -19.631 -8.151 0.815 1.00 80.06 97 ASP A CA 1
ATOM 730 C C . ASP A 1 97 ? -18.189 -8.015 1.334 1.00 80.06 97 ASP A C 1
ATOM 732 O O . ASP A 1 97 ? -17.929 -8.194 2.520 1.00 80.06 97 ASP A O 1
ATOM 736 N N . PHE A 1 98 ? -17.251 -7.659 0.454 1.00 83.94 98 PHE A N 1
ATOM 737 C CA . PHE A 1 98 ? -15.845 -7.473 0.776 1.00 83.94 98 PHE A CA 1
ATOM 738 C C . PHE A 1 98 ? -15.320 -6.186 0.138 1.00 83.94 98 PHE A C 1
ATOM 740 O O . PHE A 1 98 ? -14.885 -6.170 -1.015 1.00 83.94 98 PHE A O 1
ATOM 747 N N . ILE A 1 99 ? -15.424 -5.081 0.877 1.00 83.69 99 ILE A N 1
ATOM 748 C CA . ILE A 1 99 ? -14.913 -3.758 0.483 1.00 83.69 99 ILE A CA 1
ATOM 749 C C . ILE A 1 99 ? -13.627 -3.390 1.223 1.00 83.69 99 ILE A C 1
ATOM 751 O O . ILE A 1 99 ? -12.850 -2.580 0.716 1.00 83.69 99 ILE A O 1
ATOM 755 N N . ALA A 1 100 ? -13.390 -3.975 2.400 1.00 88.44 100 ALA A N 1
ATOM 756 C CA . ALA A 1 100 ? -12.184 -3.758 3.181 1.00 88.44 100 ALA A CA 1
ATOM 757 C C . ALA A 1 100 ? -11.799 -4.997 3.999 1.00 88.44 100 ALA A C 1
ATOM 759 O O . ALA A 1 100 ? -12.656 -5.760 4.445 1.00 88.44 100 ALA A O 1
ATOM 760 N N . LEU A 1 101 ? -10.495 -5.161 4.209 1.00 92.56 101 LEU A N 1
ATOM 761 C CA . LEU A 1 101 ? -9.900 -6.114 5.140 1.00 92.56 101 LEU A CA 1
ATOM 762 C C . LEU A 1 101 ? -9.233 -5.329 6.266 1.00 92.56 101 LEU A C 1
ATOM 764 O O . LEU A 1 101 ? -8.376 -4.487 6.009 1.00 92.56 101 LEU A O 1
ATOM 768 N N . ILE A 1 102 ? -9.604 -5.614 7.503 1.00 93.94 102 ILE A N 1
ATOM 769 C CA . ILE A 1 102 ? -8.964 -5.065 8.692 1.00 93.94 102 ILE A CA 1
ATOM 770 C C . ILE A 1 102 ? -7.955 -6.099 9.162 1.00 93.94 102 ILE A C 1
ATOM 772 O O . ILE A 1 102 ? -8.335 -7.234 9.441 1.00 93.94 102 ILE A O 1
ATOM 776 N N . ASN A 1 103 ? -6.684 -5.721 9.231 1.00 91.50 103 ASN A N 1
ATOM 777 C CA . ASN A 1 103 ? -5.610 -6.592 9.692 1.00 91.50 103 ASN A CA 1
ATOM 778 C C . ASN A 1 103 ? -4.970 -5.988 10.945 1.00 91.50 103 ASN A C 1
ATOM 780 O O . ASN A 1 103 ? -4.589 -4.816 10.941 1.00 91.50 103 ASN A O 1
ATOM 784 N N . SER A 1 104 ? -4.883 -6.775 12.015 1.00 90.44 104 SER A N 1
ATOM 785 C CA . SER A 1 104 ? -4.348 -6.357 13.306 1.00 90.44 104 SER A CA 1
ATOM 786 C C . SER A 1 104 ? -3.583 -7.485 13.997 1.00 90.44 104 SER A C 1
ATOM 788 O O . SER A 1 104 ? -3.755 -8.666 13.687 1.00 90.44 104 SER A O 1
ATOM 790 N N . ASN A 1 105 ? -2.803 -7.135 15.017 1.00 85.94 105 ASN A N 1
ATOM 791 C CA . ASN A 1 105 ? -2.189 -8.116 15.917 1.00 85.94 105 ASN A CA 1
ATOM 792 C C . ASN A 1 105 ? -3.208 -8.908 16.769 1.00 85.94 105 ASN A C 1
ATOM 794 O O . ASN A 1 105 ? -2.815 -9.883 17.403 1.00 85.94 105 ASN A O 1
ATOM 798 N N . GLY A 1 106 ? -4.486 -8.505 16.788 1.00 84.25 106 GLY A N 1
ATOM 799 C CA . GLY A 1 106 ? -5.602 -9.214 17.432 1.00 84.25 106 GLY A CA 1
ATOM 800 C C . GLY A 1 106 ? -6.469 -10.034 16.473 1.00 84.25 106 GLY A C 1
ATOM 801 O O . GLY A 1 106 ? -7.530 -10.507 16.872 1.00 84.25 106 GLY A O 1
ATOM 802 N N . GLY A 1 107 ? -6.049 -10.192 15.212 1.00 85.81 107 GLY A N 1
ATOM 803 C CA . GLY A 1 107 ? -6.770 -10.945 14.184 1.00 85.81 107 GLY A CA 1
ATOM 804 C C . GLY A 1 107 ? -7.121 -10.111 12.954 1.00 85.81 107 GLY A C 1
ATOM 805 O O . GLY A 1 107 ? -6.709 -8.957 12.811 1.00 85.81 107 GLY A O 1
ATOM 806 N N . SER A 1 108 ? -7.879 -10.715 12.040 1.00 88.69 108 SER A N 1
ATOM 807 C CA . SER A 1 108 ? -8.340 -10.069 10.809 1.00 88.69 108 SER A CA 1
ATOM 808 C C . SER A 1 108 ? -9.852 -10.183 10.652 1.00 88.69 108 SER A C 1
ATOM 810 O O . SER A 1 108 ? -10.431 -11.214 10.980 1.00 88.69 108 SER A O 1
ATOM 812 N N . GLU A 1 109 ? -10.478 -9.135 10.122 1.00 91.44 109 GLU A N 1
ATOM 813 C CA . GLU A 1 109 ? -11.926 -9.055 9.904 1.00 91.44 109 GLU A CA 1
ATOM 814 C C . GLU A 1 109 ? -12.230 -8.447 8.535 1.00 91.44 109 GLU A C 1
ATOM 816 O O . GLU A 1 109 ? -11.546 -7.536 8.068 1.00 91.44 109 GLU A O 1
ATOM 821 N N . THR A 1 110 ? -13.272 -8.948 7.879 1.00 90.25 110 THR A N 1
ATOM 822 C CA . THR A 1 110 ? -13.725 -8.451 6.575 1.00 90.25 110 THR A CA 1
ATOM 823 C C . THR A 1 110 ? -14.930 -7.540 6.743 1.00 90.25 110 THR A C 1
ATOM 825 O O . THR A 1 110 ? -15.835 -7.850 7.517 1.00 90.25 110 THR A O 1
ATOM 828 N N . VAL A 1 111 ? -14.979 -6.458 5.970 1.00 92.69 111 VAL A N 1
ATOM 829 C CA . VAL A 1 111 ? -16.078 -5.488 5.990 1.00 92.69 111 VAL A CA 1
ATOM 830 C C . VAL A 1 111 ? -16.722 -5.422 4.616 1.00 92.69 111 VAL A C 1
ATOM 832 O O . VAL A 1 111 ? -16.029 -5.250 3.608 1.00 92.69 111 VAL A O 1
ATOM 835 N N . GLY A 1 112 ? -18.047 -5.529 4.586 1.00 84.81 112 GLY A N 1
ATOM 836 C CA . GLY A 1 112 ? -18.865 -5.306 3.394 1.00 84.81 112 GLY A CA 1
ATOM 837 C C . GLY A 1 112 ? -19.406 -3.883 3.336 1.00 84.81 112 GLY A C 1
ATOM 838 O O . GLY A 1 112 ? -19.414 -3.165 4.335 1.00 84.81 112 GLY A O 1
ATOM 839 N N . GLY A 1 113 ? -19.896 -3.457 2.177 1.00 90.00 113 GLY A N 1
ATOM 840 C CA . GLY A 1 113 ? -20.601 -2.188 2.100 1.00 90.00 113 GLY A CA 1
ATOM 841 C C . GLY A 1 113 ? -21.332 -1.938 0.795 1.00 90.00 113 GLY A C 1
ATOM 842 O O . GLY A 1 113 ? -20.955 -2.444 -0.266 1.00 90.00 113 GLY A O 1
ATOM 843 N N . TYR A 1 114 ? -22.405 -1.158 0.904 1.00 85.88 114 TYR A N 1
ATOM 844 C CA . TYR A 1 114 ? -23.390 -0.981 -0.157 1.00 85.88 114 TYR A CA 1
ATOM 845 C C . TYR A 1 114 ? -23.959 0.432 -0.210 1.00 85.88 114 TYR A C 1
ATOM 847 O O . TYR A 1 114 ? -23.994 1.136 0.793 1.00 85.88 114 TYR A O 1
ATOM 855 N N . TYR A 1 115 ? -24.429 0.821 -1.391 1.00 87.44 115 TYR A N 1
ATOM 856 C CA . TYR A 1 115 ? -25.004 2.129 -1.674 1.00 87.44 115 TYR A CA 1
ATOM 857 C C . TYR A 1 115 ? -26.069 2.055 -2.776 1.00 87.44 115 TYR A C 1
ATOM 859 O O . TYR A 1 115 ? -26.199 1.053 -3.486 1.00 87.44 115 TYR A O 1
ATOM 867 N N . TYR A 1 116 ? -26.804 3.150 -2.947 1.00 82.56 116 TYR A N 1
ATOM 868 C CA . TYR A 1 116 ? -27.739 3.387 -4.044 1.00 82.56 116 TYR A CA 1
ATOM 869 C C . TYR A 1 116 ? -27.324 4.651 -4.802 1.00 82.56 116 TYR A C 1
ATOM 871 O O . TYR A 1 116 ? -26.912 5.633 -4.187 1.00 82.56 116 TYR A O 1
ATOM 879 N N . ALA A 1 117 ? -27.428 4.651 -6.132 1.00 75.88 117 ALA A N 1
ATOM 880 C CA . ALA A 1 117 ? -27.201 5.864 -6.917 1.00 75.88 117 ALA A CA 1
ATOM 881 C C . ALA A 1 117 ? -28.426 6.788 -6.852 1.00 75.88 117 ALA A C 1
ATOM 883 O O . ALA A 1 117 ? -29.548 6.360 -7.129 1.00 75.88 117 ALA A O 1
ATOM 884 N N . ASP A 1 118 ? -28.204 8.062 -6.534 1.00 71.94 118 ASP A N 1
ATOM 885 C CA . ASP A 1 118 ? -29.225 9.103 -6.611 1.00 71.94 118 ASP A CA 1
ATOM 886 C C . ASP A 1 118 ? -29.457 9.512 -8.075 1.00 71.94 118 ASP A C 1
ATOM 888 O O . ASP A 1 118 ? -28.589 10.080 -8.739 1.00 71.94 118 ASP A O 1
ATOM 892 N N . GLN A 1 119 ? -30.654 9.209 -8.581 1.00 65.00 119 GLN A N 1
ATOM 893 C CA . GLN A 1 119 ? -31.059 9.470 -9.965 1.00 65.00 119 GLN A CA 1
ATOM 894 C C . GLN A 1 119 ? -31.686 10.859 -10.169 1.00 65.00 119 GLN A C 1
ATOM 896 O O . GLN A 1 119 ? -32.051 11.209 -11.292 1.00 65.00 119 GLN A O 1
ATOM 901 N N . THR A 1 120 ? -31.846 11.658 -9.111 1.00 61.28 120 THR A N 1
ATOM 902 C CA . THR A 1 120 ? -32.569 12.939 -9.186 1.00 61.28 120 THR A CA 1
ATOM 903 C C . THR A 1 120 ? -31.735 14.083 -9.770 1.00 61.28 120 THR A C 1
ATOM 905 O O . THR A 1 120 ? -32.290 15.083 -10.232 1.00 61.28 120 THR A O 1
ATOM 908 N N . GLN A 1 121 ? -30.408 13.935 -9.827 1.00 54.38 121 GLN A N 1
ATOM 909 C CA . GLN A 1 121 ? -29.510 14.945 -10.384 1.00 54.38 121 GLN A CA 1
ATOM 910 C C . GLN A 1 121 ? -29.343 14.745 -11.896 1.00 54.38 121 GLN A C 1
ATOM 912 O O . GLN A 1 121 ? -28.548 13.927 -12.358 1.00 54.38 121 GLN A O 1
ATOM 917 N N . GLN A 1 122 ? -30.113 15.506 -12.680 1.00 51.41 122 GLN A N 1
ATOM 918 C CA . GLN A 1 122 ? -30.000 15.523 -14.140 1.00 51.41 122 GLN A CA 1
ATOM 919 C C . GLN A 1 122 ? -28.567 15.872 -14.583 1.00 51.41 122 GLN A C 1
ATOM 921 O O . GLN A 1 122 ? -27.943 16.757 -13.989 1.00 51.41 122 GLN A O 1
ATOM 926 N N . PRO A 1 123 ? -28.040 15.233 -15.646 1.00 49.97 123 PRO A N 1
ATOM 927 C CA . PRO A 1 123 ? -26.733 15.586 -16.177 1.00 49.97 123 PRO A CA 1
ATOM 928 C C . PRO A 1 123 ? -26.739 17.063 -16.569 1.00 49.97 123 PRO A C 1
ATOM 930 O O . PRO A 1 123 ? -27.648 17.518 -17.266 1.00 49.97 123 PRO A O 1
ATOM 933 N N . VAL A 1 124 ? -25.712 17.807 -16.143 1.00 55.97 124 VAL A N 1
ATOM 934 C CA . VAL A 1 124 ? -25.446 19.160 -16.644 1.00 55.97 124 VAL A CA 1
ATOM 935 C C . VAL A 1 124 ? -25.451 19.069 -18.167 1.00 55.97 124 VAL A C 1
ATOM 937 O O . VAL A 1 124 ? -24.566 18.444 -18.757 1.00 55.97 124 VAL A O 1
ATOM 940 N N . GLN A 1 125 ? -26.492 19.619 -18.800 1.00 52.00 125 GLN A N 1
ATOM 941 C CA . GLN A 1 125 ? -26.632 19.593 -20.249 1.00 52.00 125 GLN A CA 1
ATOM 942 C C . GLN A 1 125 ? -25.382 20.245 -20.834 1.00 52.00 125 GLN A C 1
ATOM 944 O O . GLN A 1 125 ? -25.170 21.450 -20.690 1.00 52.00 125 GLN A O 1
ATOM 949 N N . LYS A 1 126 ? -24.520 19.446 -21.472 1.00 58.31 126 LYS A N 1
ATOM 950 C CA . LYS A 1 126 ? -23.408 19.986 -22.253 1.00 58.31 126 LYS A CA 1
ATOM 951 C C . LYS A 1 126 ? -24.031 20.907 -23.295 1.00 58.31 126 LYS A C 1
ATOM 953 O O . LYS A 1 126 ? -24.860 20.455 -24.086 1.00 58.31 126 LYS A O 1
ATOM 958 N N . ALA A 1 127 ? -23.672 22.191 -23.251 1.00 59.22 127 ALA A N 1
ATOM 959 C CA . ALA A 1 127 ? -24.190 23.180 -24.185 1.00 59.22 127 ALA A CA 1
ATOM 960 C C . ALA A 1 127 ? -24.045 22.642 -25.623 1.00 59.22 127 ALA A C 1
ATOM 962 O O . ALA A 1 127 ? -22.984 22.103 -25.959 1.00 59.22 127 ALA A O 1
ATOM 963 N N . PRO A 1 128 ? -25.088 22.728 -26.466 1.00 59.38 128 PRO A N 1
ATOM 964 C CA . PRO A 1 128 ? -25.046 22.131 -27.791 1.00 59.38 128 PRO A CA 1
ATOM 965 C C . PRO A 1 128 ? -23.884 22.728 -28.589 1.00 59.38 128 PRO A C 1
ATOM 967 O O . PRO A 1 128 ? -23.746 23.951 -28.680 1.00 59.38 128 PRO A O 1
ATOM 970 N N . ILE A 1 129 ? -23.045 21.858 -29.164 1.00 63.09 129 ILE A N 1
ATOM 971 C CA . ILE A 1 129 ? -21.916 22.254 -30.015 1.00 63.09 129 ILE A CA 1
ATOM 972 C C . ILE A 1 129 ? -22.452 23.197 -31.098 1.00 63.09 129 ILE A C 1
ATOM 974 O O . ILE A 1 129 ? -23.330 22.840 -31.889 1.00 63.09 129 ILE A O 1
ATOM 978 N N . ARG A 1 130 ? -21.954 24.437 -31.088 1.00 70.94 130 ARG A N 1
ATOM 979 C CA . ARG A 1 130 ? -22.453 25.539 -31.917 1.00 70.94 130 ARG A CA 1
ATOM 980 C C . ARG A 1 130 ? -22.335 25.137 -33.391 1.00 70.94 130 ARG A C 1
ATOM 982 O O . ARG A 1 130 ? -21.228 24.924 -33.876 1.00 70.94 130 ARG A O 1
ATOM 989 N N . ARG A 1 131 ? -23.466 25.042 -34.107 1.00 68.88 131 ARG A N 1
ATOM 990 C CA . ARG A 1 131 ? -23.573 24.490 -35.480 1.00 68.88 131 ARG A CA 1
ATOM 991 C C . ARG A 1 131 ? -22.564 25.061 -36.493 1.00 68.88 131 ARG A C 1
ATOM 993 O O . ARG A 1 131 ? -22.219 24.373 -37.444 1.00 68.88 131 ARG A O 1
ATOM 1000 N N . TRP A 1 132 ? -22.047 26.272 -36.273 1.00 65.62 132 TRP A N 1
ATOM 1001 C CA . TRP A 1 132 ? -21.010 26.891 -37.109 1.00 65.62 132 TRP A CA 1
ATOM 1002 C C . TRP A 1 132 ? -19.658 26.145 -37.104 1.00 65.62 132 TRP A C 1
ATOM 1004 O O . TRP A 1 132 ? -18.948 26.188 -38.105 1.00 65.62 132 TRP A O 1
ATOM 1014 N N . LEU A 1 133 ? -19.330 25.387 -36.047 1.00 68.19 133 LEU A N 1
ATOM 1015 C CA . LEU A 1 133 ? -18.099 24.579 -35.983 1.00 68.19 133 LEU A CA 1
ATOM 1016 C C . LEU A 1 133 ? -18.049 23.478 -37.059 1.00 68.19 133 LEU A C 1
ATOM 1018 O O . LEU A 1 133 ? -16.969 23.144 -37.536 1.00 68.19 133 LEU A O 1
ATOM 1022 N N . TRP A 1 134 ? -19.202 22.977 -37.518 1.00 72.00 134 TRP A N 1
ATOM 1023 C CA . TRP A 1 134 ? -19.270 22.016 -38.627 1.00 72.00 134 TRP A CA 1
ATOM 1024 C C . TRP A 1 134 ? -18.891 22.634 -39.981 1.00 72.00 134 TRP A C 1
ATOM 1026 O O . TRP A 1 134 ? -18.419 21.926 -40.866 1.00 72.00 134 TRP A O 1
ATOM 1036 N N . GLY A 1 135 ? -19.027 23.956 -40.133 1.00 73.69 135 GLY A N 1
ATOM 1037 C CA . GLY A 1 135 ? -18.619 24.674 -41.344 1.00 73.69 135 GLY A CA 1
ATOM 1038 C C . GLY A 1 135 ? -17.101 24.804 -41.510 1.00 73.69 135 GLY A C 1
ATOM 1039 O O . GLY A 1 135 ? -16.634 25.034 -42.621 1.00 73.69 135 GLY A O 1
ATOM 1040 N N . LEU A 1 136 ? -16.318 24.624 -40.438 1.00 79.00 136 LEU A N 1
ATOM 1041 C CA . LEU A 1 136 ? -14.851 24.739 -40.474 1.00 79.00 136 LEU A CA 1
ATOM 1042 C C . LEU A 1 136 ? -14.147 23.447 -40.915 1.00 79.00 136 LEU A C 1
ATOM 1044 O O . LEU A 1 136 ? -13.012 23.496 -41.385 1.00 79.00 136 LEU A O 1
ATOM 1048 N N . ILE A 1 137 ? -14.823 22.301 -40.817 1.00 81.12 137 ILE A N 1
ATOM 1049 C CA . ILE A 1 137 ? -14.290 20.989 -41.208 1.00 81.12 137 ILE A CA 1
ATOM 1050 C C . ILE A 1 137 ? -13.918 20.926 -42.706 1.00 81.12 137 ILE A C 1
ATOM 1052 O O . ILE A 1 137 ? -12.784 20.546 -43.004 1.00 81.12 137 ILE A O 1
ATOM 1056 N N . PRO A 1 138 ? -14.780 21.327 -43.668 1.00 82.06 138 PRO A N 1
ATOM 1057 C CA . PRO A 1 138 ? -14.409 21.288 -45.086 1.00 82.06 138 PRO A CA 1
ATOM 1058 C C . PRO A 1 138 ? -13.282 22.272 -45.433 1.00 82.06 138 PRO A C 1
ATOM 1060 O O . PRO A 1 138 ? -12.448 21.969 -46.283 1.00 82.06 138 PRO A O 1
ATOM 1063 N N . LEU A 1 139 ? -13.208 23.418 -44.745 1.00 83.62 139 LEU A N 1
ATOM 1064 C CA . LEU A 1 139 ? -12.130 24.393 -44.928 1.00 83.62 139 LEU A CA 1
ATOM 1065 C C . LEU A 1 139 ? -10.776 23.812 -44.489 1.00 83.62 139 LEU A C 1
ATOM 1067 O O . LEU A 1 139 ? -9.793 23.922 -45.218 1.00 83.62 139 LEU A O 1
ATOM 1071 N N . LEU A 1 140 ? -10.731 23.149 -43.329 1.00 86.75 140 LEU A N 1
ATOM 1072 C CA . LEU A 1 140 ? -9.518 22.498 -42.828 1.00 86.75 140 LEU A CA 1
ATOM 1073 C C . LEU A 1 140 ? -9.048 21.360 -43.739 1.00 86.75 140 LEU A C 1
ATOM 1075 O O . LEU A 1 140 ? -7.849 21.237 -43.981 1.00 86.75 140 LEU A O 1
ATOM 1079 N N . LEU A 1 141 ? -9.973 20.568 -44.289 1.00 89.31 141 LEU A N 1
ATOM 1080 C CA . LEU A 1 141 ? -9.631 19.504 -45.237 1.00 89.31 141 LEU A CA 1
ATOM 1081 C C . LEU A 1 141 ? -9.057 20.054 -46.550 1.00 89.31 141 LEU A C 1
ATOM 1083 O O . LEU A 1 141 ? -8.097 19.489 -47.074 1.00 89.31 141 LEU A O 1
ATOM 1087 N N . LEU A 1 142 ? -9.581 21.175 -47.056 1.00 88.31 142 LEU A N 1
ATOM 1088 C CA . LEU A 1 142 ? -9.029 21.839 -48.241 1.00 88.31 142 LEU A CA 1
ATOM 1089 C C . LEU A 1 142 ? -7.629 22.408 -47.987 1.00 88.31 142 LEU A C 1
ATOM 1091 O O . LEU A 1 142 ? -6.748 22.256 -48.831 1.00 88.31 142 LEU A O 1
ATOM 1095 N N . ILE A 1 143 ? -7.400 23.011 -46.816 1.00 88.69 143 ILE A N 1
ATOM 1096 C CA . ILE A 1 143 ? -6.076 23.519 -46.430 1.00 88.69 143 ILE A CA 1
ATOM 1097 C C . ILE A 1 143 ? -5.076 22.362 -46.312 1.00 88.69 143 ILE A C 1
ATOM 1099 O O . ILE A 1 143 ? -3.989 22.436 -46.882 1.00 88.69 143 ILE A O 1
ATOM 1103 N N . ALA A 1 144 ? -5.450 21.266 -45.645 1.00 88.50 144 ALA A N 1
ATOM 1104 C CA . ALA A 1 144 ? -4.603 20.081 -45.526 1.00 88.50 144 ALA A CA 1
ATOM 1105 C C . ALA A 1 144 ? -4.278 19.466 -46.901 1.00 88.50 144 ALA A C 1
ATOM 1107 O O . ALA A 1 144 ? -3.122 19.148 -47.176 1.00 88.50 144 ALA A O 1
ATOM 1108 N N . GLY A 1 145 ? -5.270 19.366 -47.794 1.00 89.31 145 GLY A N 1
ATOM 1109 C CA . GLY A 1 145 ? -5.071 18.902 -49.169 1.00 89.31 145 GLY A CA 1
ATOM 1110 C C . GLY A 1 145 ? -4.126 19.800 -49.974 1.00 89.31 145 GLY A C 1
ATOM 1111 O O . GLY A 1 145 ? -3.250 19.296 -50.676 1.00 89.31 145 GLY A O 1
ATOM 1112 N N . GLY A 1 146 ? -4.242 21.124 -49.827 1.00 88.31 146 GLY A N 1
ATOM 1113 C CA . GLY A 1 146 ? -3.344 22.092 -50.461 1.00 88.31 146 GLY A CA 1
ATOM 1114 C C . GLY A 1 146 ? -1.901 21.990 -49.960 1.00 88.31 146 GLY A C 1
ATOM 1115 O O . GLY A 1 146 ? -0.970 22.000 -50.764 1.00 88.31 146 GLY A O 1
ATOM 1116 N N . ILE A 1 147 ? -1.706 21.816 -48.648 1.00 87.25 147 ILE A N 1
ATOM 1117 C CA . ILE A 1 147 ? -0.377 21.609 -48.052 1.00 87.25 147 ILE A CA 1
ATOM 1118 C C . ILE A 1 147 ? 0.248 20.310 -48.579 1.00 87.25 147 ILE A C 1
ATOM 1120 O O . ILE A 1 147 ? 1.397 20.319 -49.019 1.00 87.25 147 ILE A O 1
ATOM 1124 N N . LEU A 1 148 ? -0.509 19.208 -48.610 1.00 86.31 148 LEU A N 1
ATOM 1125 C CA . LEU A 1 148 ? -0.024 17.931 -49.145 1.00 86.31 148 LEU A CA 1
ATOM 1126 C C . LEU A 1 148 ? 0.327 18.017 -50.639 1.00 86.31 148 LEU A C 1
ATOM 1128 O O . LEU A 1 148 ? 1.322 17.435 -51.070 1.00 86.31 148 LEU A O 1
ATOM 1132 N N . PHE A 1 149 ? -0.443 18.771 -51.428 1.00 84.50 149 PHE A N 1
ATOM 1133 C CA . PHE A 1 149 ? -0.143 19.009 -52.840 1.00 84.50 149 PHE A CA 1
ATOM 1134 C C . PHE A 1 149 ? 1.158 19.803 -53.031 1.00 84.50 149 PHE A C 1
ATOM 1136 O O . PHE A 1 149 ? 1.986 19.432 -53.864 1.00 84.50 149 PHE A O 1
ATOM 1143 N N . LEU A 1 150 ? 1.379 20.850 -52.229 1.00 81.00 150 LEU A N 1
ATOM 1144 C CA . LEU A 1 150 ? 2.613 21.638 -52.270 1.00 81.00 150 LEU A CA 1
ATOM 1145 C C . LEU A 1 150 ? 3.842 20.809 -51.871 1.00 81.00 150 LEU A C 1
ATOM 1147 O O . LEU A 1 150 ? 4.859 20.877 -52.560 1.00 81.00 150 LEU A O 1
ATOM 1151 N N . ILE A 1 151 ? 3.735 19.978 -50.827 1.00 78.25 151 ILE A N 1
ATOM 1152 C CA . ILE A 1 151 ? 4.812 19.063 -50.407 1.00 78.25 151 ILE A CA 1
ATOM 1153 C C . ILE A 1 151 ? 5.136 18.064 -51.524 1.00 78.25 151 ILE A C 1
ATOM 1155 O O . ILE A 1 151 ? 6.303 17.847 -51.849 1.00 78.25 151 ILE A O 1
ATOM 1159 N N . ARG A 1 152 ? 4.113 17.482 -52.164 1.00 76.75 152 ARG A N 1
ATOM 1160 C CA . ARG A 1 152 ? 4.308 16.553 -53.286 1.00 76.75 152 ARG A CA 1
ATOM 1161 C C . ARG A 1 152 ? 5.016 17.225 -54.465 1.00 76.75 152 ARG A C 1
ATOM 1163 O O . ARG A 1 152 ? 5.913 16.618 -55.046 1.00 76.75 152 ARG A O 1
ATOM 1170 N N . ASN A 1 153 ? 4.636 18.456 -54.806 1.00 74.44 153 ASN A N 1
ATOM 1171 C CA . ASN A 1 153 ? 5.238 19.194 -55.916 1.00 74.44 153 ASN A CA 1
ATOM 1172 C C . ASN A 1 153 ? 6.709 19.559 -55.643 1.00 74.44 153 ASN A C 1
ATOM 1174 O O . ASN A 1 153 ? 7.548 19.400 -56.525 1.00 74.44 153 ASN A O 1
ATOM 1178 N N . GLN A 1 154 ? 7.046 19.979 -54.416 1.00 69.44 154 GLN A N 1
ATOM 1179 C CA . GLN A 1 154 ? 8.443 20.235 -54.036 1.00 69.44 154 GLN A CA 1
ATOM 1180 C C . GLN A 1 154 ? 9.294 18.958 -54.078 1.00 69.44 154 GLN A C 1
ATOM 1182 O O . GLN A 1 154 ? 10.389 18.967 -54.639 1.00 69.44 154 GLN A O 1
ATOM 1187 N N . ASN A 1 155 ? 8.774 17.838 -53.564 1.00 64.25 155 ASN A N 1
ATOM 1188 C CA . ASN A 1 155 ? 9.508 16.571 -53.567 1.00 64.25 155 ASN A CA 1
ATOM 1189 C C . ASN A 1 155 ? 9.782 16.037 -54.981 1.00 64.25 155 ASN A C 1
ATOM 1191 O O . ASN A 1 155 ? 10.840 15.454 -55.204 1.00 64.25 155 ASN A O 1
ATOM 1195 N N . GLN A 1 156 ? 8.891 16.257 -55.957 1.00 64.81 156 GLN A N 1
ATOM 1196 C CA . GLN A 1 156 ? 9.159 15.842 -57.341 1.00 64.81 156 GLN A CA 1
ATOM 1197 C C . GLN A 1 156 ? 10.315 16.618 -57.987 1.00 64.81 156 GLN A C 1
ATOM 1199 O O . GLN A 1 156 ? 11.094 16.025 -58.732 1.00 64.81 156 GLN A O 1
ATOM 1204 N N . GLN A 1 157 ? 10.480 17.907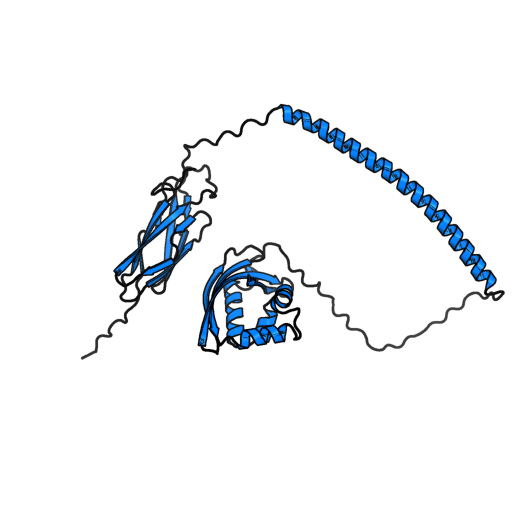 -57.669 1.00 59.53 157 GLN A N 1
ATOM 1205 C CA . GLN A 1 157 ? 11.606 18.694 -58.184 1.00 59.53 157 GLN A CA 1
ATOM 1206 C C . GLN A 1 157 ? 12.946 18.206 -57.612 1.00 59.53 157 GLN A C 1
ATOM 1208 O O . GLN A 1 157 ? 13.903 18.050 -58.369 1.00 59.53 157 GLN A O 1
ATOM 1213 N N . ILE A 1 158 ? 12.996 17.872 -56.317 1.00 59.12 158 ILE A N 1
ATOM 1214 C CA . ILE A 1 158 ? 14.207 17.359 -55.651 1.00 59.12 158 ILE A CA 1
ATOM 1215 C C . ILE A 1 158 ? 14.621 15.989 -56.213 1.00 59.12 158 ILE A C 1
ATOM 1217 O O . ILE A 1 158 ? 15.796 15.782 -56.508 1.00 59.12 158 ILE A O 1
ATOM 1221 N N . ILE A 1 159 ? 13.669 15.072 -56.426 1.00 58.81 159 ILE A N 1
ATOM 1222 C CA . ILE A 1 159 ? 13.957 13.732 -56.972 1.00 58.81 159 ILE A CA 1
ATOM 1223 C C . ILE A 1 159 ? 14.515 13.828 -58.403 1.00 58.81 159 ILE A C 1
ATOM 1225 O O . ILE A 1 159 ? 15.504 13.171 -58.715 1.00 58.81 159 ILE A O 1
ATOM 1229 N N . SER A 1 160 ? 13.957 14.706 -59.247 1.00 58.47 160 SER A N 1
ATOM 1230 C CA . SER A 1 160 ? 14.434 14.882 -60.630 1.00 58.47 160 SER A CA 1
ATOM 1231 C C . SER A 1 160 ? 15.839 15.498 -60.744 1.00 58.47 160 SER A C 1
ATOM 1233 O O . SER A 1 160 ? 16.556 15.215 -61.702 1.00 58.47 160 SER A O 1
ATOM 1235 N N . GLN A 1 161 ? 16.256 16.318 -59.770 1.00 55.62 161 GLN A N 1
ATOM 1236 C CA . GLN A 1 161 ? 17.609 16.892 -59.721 1.00 55.62 161 GLN A CA 1
ATOM 1237 C C . GLN A 1 161 ? 18.637 15.917 -59.126 1.00 55.62 161 GLN A C 1
ATOM 1239 O O . GLN A 1 161 ? 19.797 15.920 -59.533 1.00 55.62 161 GLN A O 1
ATOM 1244 N N . ALA A 1 162 ? 18.215 15.059 -58.191 1.00 54.16 162 ALA A N 1
ATOM 1245 C CA . ALA A 1 162 ? 19.077 14.047 -57.584 1.00 54.16 162 ALA A CA 1
ATOM 1246 C C . ALA A 1 162 ? 19.429 12.900 -58.550 1.00 54.16 162 ALA A C 1
ATOM 1248 O O . ALA A 1 162 ? 20.500 12.306 -58.425 1.00 54.16 162 ALA A O 1
ATOM 1249 N N . GLU A 1 163 ? 18.554 12.599 -59.513 1.00 53.12 163 GLU A N 1
ATOM 1250 C CA . GLU A 1 163 ? 18.769 11.545 -60.511 1.00 53.12 163 GLU A CA 1
ATOM 1251 C C . GLU A 1 163 ? 19.762 11.981 -61.607 1.00 53.12 163 GLU A C 1
ATOM 1253 O O . GLU A 1 163 ? 20.637 11.206 -61.989 1.00 53.12 163 GLU A O 1
ATOM 1258 N N . THR A 1 164 ? 19.724 13.247 -62.042 1.00 51.97 164 THR A N 1
ATOM 1259 C CA . THR A 1 164 ? 20.675 13.790 -63.032 1.00 51.97 164 THR A CA 1
ATOM 1260 C C . THR A 1 164 ? 22.068 14.047 -62.450 1.00 51.97 164 THR A C 1
ATOM 1262 O O . THR A 1 164 ? 23.060 13.696 -63.084 1.00 51.97 164 THR A O 1
ATOM 1265 N N . GLN A 1 165 ? 22.178 14.561 -61.218 1.00 52.03 165 GLN A N 1
ATOM 1266 C CA . GLN A 1 165 ? 23.485 14.787 -60.580 1.00 52.03 165 GLN A CA 1
ATOM 1267 C C . GLN A 1 165 ? 24.218 13.487 -60.199 1.00 52.03 165 GLN A C 1
ATOM 1269 O O . GLN A 1 165 ? 25.449 13.453 -60.246 1.00 52.03 165 GLN A O 1
ATOM 1274 N N . ASN A 1 166 ? 23.503 12.405 -59.856 1.00 53.16 166 ASN A N 1
ATOM 1275 C CA . ASN A 1 166 ? 24.136 11.116 -59.535 1.00 53.16 166 ASN A CA 1
ATOM 1276 C C . ASN A 1 166 ? 24.662 10.389 -60.776 1.00 53.16 166 ASN A C 1
ATOM 1278 O O . ASN A 1 166 ? 25.708 9.754 -60.706 1.00 53.16 166 ASN A O 1
ATOM 1282 N N . LEU A 1 167 ? 23.970 10.481 -61.915 1.00 48.41 167 LEU A N 1
ATOM 1283 C CA . LEU A 1 167 ? 24.433 9.834 -63.144 1.00 48.41 167 LEU A CA 1
ATOM 1284 C C . LEU A 1 167 ? 25.698 10.515 -63.684 1.00 48.41 167 LEU A C 1
ATOM 1286 O O . LEU A 1 167 ? 26.670 9.824 -63.979 1.00 48.41 167 LEU A O 1
ATOM 1290 N N . ASP A 1 168 ? 25.746 11.850 -63.720 1.00 52.34 168 ASP A N 1
ATOM 1291 C CA . ASP A 1 168 ? 26.919 12.580 -64.225 1.00 52.34 168 ASP A CA 1
ATOM 1292 C C . ASP A 1 168 ? 28.165 12.400 -63.340 1.00 52.34 168 ASP A C 1
ATOM 1294 O O . ASP A 1 168 ? 29.281 12.274 -63.853 1.00 52.34 168 ASP A O 1
ATOM 1298 N N . THR A 1 169 ? 27.990 12.323 -62.015 1.00 56.22 169 THR A N 1
ATOM 1299 C CA . THR A 1 169 ? 29.086 12.047 -61.065 1.00 56.22 169 THR A CA 1
ATOM 1300 C C . THR A 1 169 ? 29.552 10.588 -61.116 1.00 56.22 169 THR A C 1
ATOM 1302 O O . THR A 1 169 ? 30.750 10.321 -61.014 1.00 56.22 169 THR A O 1
ATOM 1305 N N . LEU A 1 170 ? 28.644 9.638 -61.361 1.00 43.97 170 LEU A N 1
ATOM 1306 C CA . LEU A 1 170 ? 28.985 8.230 -61.565 1.00 43.97 170 LEU A CA 1
ATOM 1307 C C . LEU A 1 170 ? 29.758 8.012 -62.879 1.00 43.97 170 LEU A C 1
ATOM 1309 O O . LEU A 1 170 ? 30.771 7.315 -62.883 1.00 43.97 170 LEU A O 1
ATOM 1313 N N . TYR A 1 171 ? 29.341 8.638 -63.986 1.00 44.12 171 TYR A N 1
ATOM 1314 C CA . TYR A 1 171 ? 30.045 8.521 -65.272 1.00 44.12 171 TYR A CA 1
ATOM 1315 C C . TYR A 1 171 ? 31.432 9.178 -65.256 1.00 44.12 171 TYR A C 1
ATOM 1317 O O . TYR A 1 171 ? 32.361 8.646 -65.867 1.00 44.12 171 TYR A O 1
ATOM 1325 N N . THR A 1 172 ? 31.607 10.289 -64.535 1.00 57.03 172 THR A N 1
ATOM 1326 C CA . THR A 1 172 ? 32.926 10.927 -64.375 1.00 57.03 172 THR A CA 1
ATOM 1327 C C . THR A 1 172 ? 33.864 10.105 -63.492 1.00 57.03 172 THR A C 1
ATOM 1329 O O . THR A 1 172 ? 35.009 9.894 -63.886 1.00 57.03 172 THR A O 1
ATOM 1332 N N . GLN A 1 173 ? 33.390 9.532 -62.380 1.00 54.62 173 GLN A N 1
ATOM 1333 C CA . GLN A 1 173 ? 34.217 8.646 -61.547 1.00 54.62 173 GLN A CA 1
ATOM 1334 C C . GLN A 1 173 ? 34.642 7.360 -62.271 1.00 54.62 173 GLN A C 1
ATOM 1336 O O . GLN A 1 173 ? 35.784 6.924 -62.113 1.00 54.62 173 GLN A O 1
ATOM 1341 N N . ILE A 1 174 ? 33.764 6.764 -63.090 1.00 49.03 174 ILE A N 1
ATOM 1342 C CA . ILE A 1 174 ? 34.097 5.577 -63.899 1.00 49.03 174 ILE A CA 1
ATOM 1343 C C . ILE A 1 174 ? 35.133 5.927 -64.978 1.00 49.03 174 ILE A C 1
ATOM 1345 O O . ILE A 1 174 ? 36.067 5.161 -65.207 1.00 49.03 174 ILE A O 1
ATOM 1349 N N . ALA A 1 175 ? 35.012 7.089 -65.626 1.00 49.50 175 ALA A N 1
ATOM 1350 C CA . ALA A 1 175 ? 35.999 7.535 -66.606 1.00 49.50 175 ALA A CA 1
ATOM 1351 C C . ALA A 1 175 ? 37.370 7.788 -65.951 1.00 49.50 175 ALA A C 1
ATOM 1353 O O . ALA A 1 175 ? 38.387 7.315 -66.453 1.00 49.50 175 ALA A O 1
ATOM 1354 N N . GLU A 1 176 ? 37.411 8.470 -64.803 1.00 57.62 176 GLU A N 1
ATOM 1355 C CA . GLU A 1 176 ? 38.656 8.748 -64.074 1.00 57.62 176 GLU A CA 1
ATOM 1356 C C . GLU A 1 176 ? 39.352 7.472 -63.574 1.00 57.62 176 GLU A C 1
ATOM 1358 O O . GLU A 1 176 ? 40.572 7.354 -63.707 1.00 57.62 176 GLU A O 1
ATOM 1363 N N . THR A 1 177 ? 38.602 6.482 -63.076 1.00 55.72 177 THR A N 1
ATOM 1364 C CA . THR A 1 177 ? 39.171 5.176 -62.685 1.00 55.72 177 THR A CA 1
ATOM 1365 C C . THR A 1 177 ? 39.681 4.385 -63.886 1.00 55.72 177 THR A C 1
ATOM 1367 O O . THR A 1 177 ? 40.792 3.860 -63.832 1.00 55.72 177 THR A O 1
ATOM 1370 N N . TYR A 1 178 ? 38.947 4.376 -65.002 1.00 42.22 178 TYR A N 1
ATOM 1371 C CA . TYR A 1 178 ? 39.365 3.695 -66.230 1.00 42.22 178 TYR A CA 1
ATOM 1372 C C . TYR A 1 178 ? 40.681 4.258 -66.797 1.00 42.22 178 TYR A C 1
ATOM 1374 O O . TYR A 1 178 ? 41.567 3.498 -67.190 1.00 42.22 178 TYR A O 1
ATOM 1382 N N . TYR A 1 179 ? 40.869 5.583 -66.787 1.00 50.84 179 TYR A N 1
ATOM 1383 C CA . TYR A 1 179 ? 42.122 6.200 -67.241 1.00 50.84 179 TYR A CA 1
ATOM 1384 C C . TYR A 1 179 ? 43.270 6.068 -66.225 1.00 50.84 179 TYR A C 1
ATOM 1386 O O . TYR A 1 179 ? 44.422 5.915 -66.636 1.00 50.84 179 TYR A O 1
ATOM 1394 N N . ALA A 1 180 ? 42.985 6.069 -64.918 1.00 52.78 180 ALA A N 1
ATOM 1395 C CA . ALA A 1 180 ? 43.991 5.824 -63.880 1.00 52.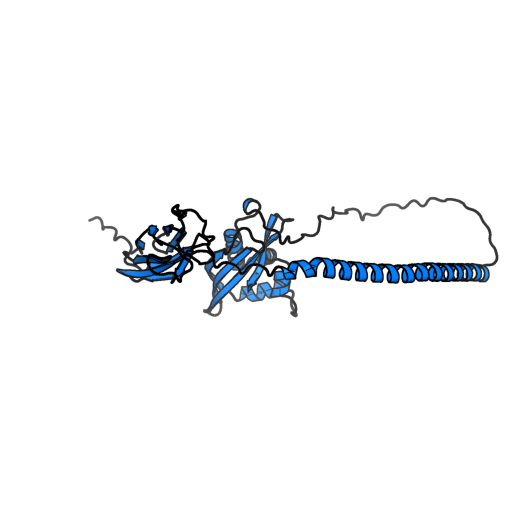78 180 ALA A CA 1
ATOM 1396 C C . ALA A 1 180 ? 44.529 4.381 -63.912 1.00 52.78 180 ALA A C 1
ATOM 1398 O O . ALA A 1 180 ? 45.719 4.153 -63.686 1.00 52.78 180 ALA A O 1
ATOM 1399 N N . GLU A 1 181 ? 43.680 3.410 -64.251 1.00 49.34 181 GLU A N 1
ATOM 1400 C CA . GLU A 1 181 ? 44.065 2.003 -64.385 1.00 49.34 181 GLU A CA 1
ATOM 1401 C C . GLU A 1 181 ? 44.910 1.757 -65.650 1.00 49.34 181 GLU A C 1
ATOM 1403 O O . GLU A 1 181 ? 45.895 1.019 -65.609 1.00 49.34 181 GLU A O 1
ATOM 1408 N N . MET A 1 182 ? 44.634 2.478 -66.744 1.00 45.38 182 MET A N 1
ATOM 1409 C CA . MET A 1 182 ? 45.467 2.462 -67.958 1.00 45.38 182 MET A CA 1
ATOM 1410 C C . MET A 1 182 ? 46.833 3.138 -67.790 1.00 45.38 182 MET A C 1
ATOM 1412 O O . MET A 1 182 ? 47.786 2.764 -68.474 1.00 45.38 182 MET A O 1
ATOM 1416 N N . ALA A 1 183 ? 46.945 4.126 -66.899 1.00 51.94 183 ALA A N 1
ATOM 1417 C CA . ALA A 1 183 ? 48.195 4.842 -66.653 1.00 51.94 183 ALA A CA 1
ATOM 1418 C C . ALA A 1 183 ? 49.186 4.051 -65.778 1.00 51.94 183 ALA A C 1
ATOM 1420 O O . ALA A 1 183 ? 50.394 4.250 -65.900 1.00 51.94 183 ALA A O 1
ATOM 1421 N N . ASN A 1 184 ? 48.696 3.141 -64.926 1.00 50.34 184 ASN A N 1
ATOM 1422 C CA . ASN A 1 184 ? 49.524 2.423 -63.952 1.00 50.34 184 ASN A CA 1
ATOM 1423 C C . ASN A 1 184 ? 49.965 1.015 -64.3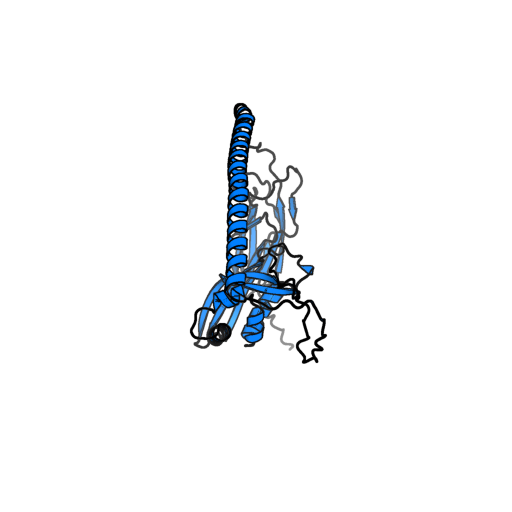77 1.00 50.34 184 ASN A C 1
ATOM 1425 O O . ASN A 1 184 ? 50.794 0.429 -63.681 1.00 50.34 184 ASN A O 1
ATOM 1429 N N . ASN A 1 185 ? 49.465 0.452 -65.485 1.00 42.12 185 ASN A N 1
ATOM 1430 C CA . ASN A 1 185 ? 49.925 -0.870 -65.918 1.00 42.12 185 ASN A CA 1
ATOM 1431 C C . ASN A 1 185 ? 49.757 -1.115 -67.432 1.00 42.12 185 ASN A C 1
ATOM 1433 O O . ASN A 1 185 ? 48.719 -1.617 -67.874 1.00 42.12 185 ASN A O 1
ATOM 1437 N N . PRO A 1 186 ? 50.761 -0.804 -68.272 1.00 44.72 186 PRO A N 1
ATOM 1438 C CA . PRO A 1 186 ? 50.734 -1.246 -69.650 1.00 44.72 186 PRO A CA 1
ATOM 1439 C C . PRO A 1 186 ? 51.092 -2.736 -69.689 1.00 44.72 186 PRO A C 1
ATOM 1441 O O . PRO A 1 186 ? 52.172 -3.148 -69.273 1.00 44.72 186 PRO A O 1
ATOM 1444 N N . THR A 1 187 ? 50.195 -3.535 -70.268 1.00 38.53 187 THR A N 1
ATOM 1445 C CA . THR A 1 187 ? 50.381 -4.941 -70.676 1.00 38.53 187 THR A CA 1
ATOM 1446 C C . THR A 1 187 ? 50.590 -5.986 -69.571 1.00 38.53 187 THR A C 1
ATOM 1448 O O . THR A 1 187 ? 51.710 -6.265 -69.171 1.00 38.53 187 THR A O 1
ATOM 1451 N N . GLN A 1 188 ? 49.532 -6.747 -69.266 1.00 35.34 188 GLN A N 1
ATOM 1452 C CA . GLN A 1 188 ? 49.480 -8.162 -69.663 1.00 35.34 188 GLN A CA 1
ATOM 1453 C C . GLN A 1 188 ? 48.046 -8.709 -69.612 1.00 35.34 188 GLN A C 1
ATOM 1455 O O . GLN A 1 188 ? 47.414 -8.816 -68.567 1.00 35.34 188 GLN A O 1
ATOM 1460 N N . PHE A 1 189 ? 47.555 -9.062 -70.796 1.00 37.09 189 PHE A N 1
ATOM 1461 C CA . PHE A 1 189 ? 46.381 -9.896 -71.015 1.00 37.09 189 PHE A CA 1
ATOM 1462 C C . PHE A 1 189 ? 46.713 -11.326 -70.563 1.00 37.09 189 PHE A C 1
ATOM 1464 O O . PHE A 1 189 ? 47.704 -11.869 -71.041 1.00 37.09 189 PHE A O 1
ATOM 1471 N N . ASN A 1 190 ? 45.887 -11.938 -69.709 1.00 33.41 190 ASN A N 1
ATOM 1472 C CA . ASN A 1 190 ? 45.680 -13.391 -69.671 1.00 33.41 190 ASN A CA 1
ATOM 1473 C C . ASN A 1 190 ? 44.310 -13.718 -69.049 1.00 33.41 190 ASN A C 1
ATOM 1475 O O . ASN A 1 190 ? 43.970 -13.256 -67.963 1.00 33.41 190 ASN A O 1
ATOM 1479 N N . ALA A 1 191 ? 43.523 -14.502 -69.789 1.00 30.08 191 ALA A N 1
ATOM 1480 C CA . ALA A 1 191 ? 42.203 -15.022 -69.427 1.00 30.08 191 ALA A CA 1
ATOM 1481 C C . ALA A 1 191 ? 42.326 -16.283 -68.515 1.00 30.08 191 ALA A C 1
ATOM 1483 O O . ALA A 1 191 ? 43.439 -16.753 -68.281 1.00 30.08 191 ALA A O 1
ATOM 1484 N N . PRO A 1 192 ? 41.222 -16.822 -67.954 1.00 41.50 192 PRO A N 1
ATOM 1485 C CA . PRO A 1 192 ? 41.146 -17.331 -66.580 1.00 41.50 192 PRO A CA 1
ATOM 1486 C C . PRO A 1 192 ? 41.643 -18.774 -66.393 1.00 41.50 192 PRO A C 1
ATOM 1488 O O . PRO A 1 192 ? 41.529 -19.612 -67.283 1.00 41.50 192 PRO A O 1
ATOM 1491 N N . THR A 1 193 ? 42.107 -19.116 -65.187 1.00 27.61 193 THR A N 1
ATOM 1492 C CA . THR A 1 193 ? 42.219 -20.513 -64.729 1.00 27.61 193 THR A CA 1
ATOM 1493 C C . THR A 1 193 ? 41.835 -20.604 -63.255 1.00 27.61 193 THR A C 1
ATOM 1495 O O . THR A 1 193 ? 42.441 -19.971 -62.394 1.00 27.61 193 THR A O 1
ATOM 1498 N N . ALA A 1 194 ? 40.787 -21.381 -62.984 1.00 40.78 194 ALA A N 1
ATOM 1499 C CA . ALA A 1 194 ? 40.318 -21.719 -61.650 1.00 40.78 194 ALA A CA 1
ATOM 1500 C C . ALA A 1 194 ? 41.365 -22.563 -60.911 1.00 40.78 194 ALA A C 1
ATOM 1502 O O . ALA A 1 194 ? 41.870 -23.535 -61.466 1.00 40.78 194 ALA A O 1
ATOM 1503 N N . THR A 1 195 ? 41.653 -22.232 -59.651 1.00 28.52 195 THR A N 1
ATOM 1504 C CA . THR A 1 195 ? 42.315 -23.159 -58.724 1.00 28.52 195 THR A CA 1
ATOM 1505 C C . THR A 1 195 ? 41.651 -23.052 -57.356 1.00 28.52 195 THR A C 1
ATOM 1507 O O . THR A 1 195 ? 41.564 -21.972 -56.775 1.00 28.52 195 THR A O 1
ATOM 1510 N N . GLN A 1 196 ? 41.131 -24.190 -56.897 1.00 39.75 196 GLN A N 1
ATOM 1511 C CA . GLN A 1 196 ? 40.581 -24.419 -55.565 1.00 39.75 196 GLN A CA 1
ATOM 1512 C C . GLN A 1 196 ? 41.611 -24.089 -54.482 1.00 39.75 196 GLN A C 1
ATOM 1514 O O . GLN A 1 196 ? 42.773 -24.476 -54.594 1.00 39.75 196 GLN A O 1
ATOM 1519 N N . LEU A 1 197 ? 41.149 -23.471 -53.396 1.00 27.03 197 LEU A N 1
ATOM 1520 C CA . LEU A 1 197 ? 41.853 -23.468 -52.120 1.00 27.03 197 LEU A CA 1
ATOM 1521 C C . LEU A 1 197 ? 40.986 -24.165 -51.075 1.00 27.03 197 LEU A C 1
ATOM 1523 O O . LEU A 1 197 ? 39.954 -23.660 -50.636 1.00 27.03 197 LEU A O 1
ATOM 1527 N N . THR A 1 198 ? 41.437 -25.363 -50.727 1.00 31.31 198 THR A N 1
ATOM 1528 C CA . THR A 1 198 ? 41.137 -26.099 -49.505 1.00 31.31 198 THR A 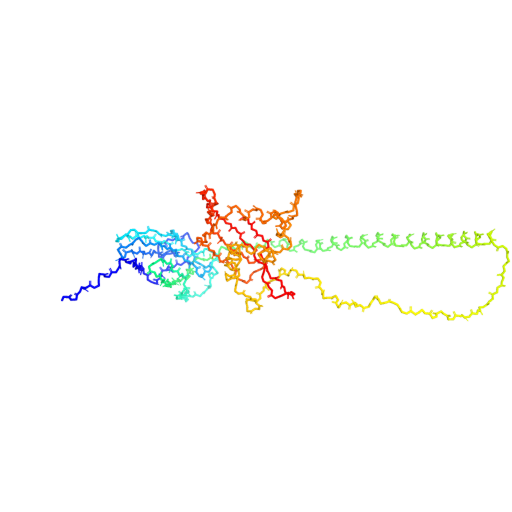CA 1
ATOM 1529 C C . THR A 1 198 ? 41.537 -25.238 -48.308 1.00 31.31 198 THR A C 1
ATOM 1531 O O . THR A 1 198 ? 42.671 -24.762 -48.254 1.00 31.31 198 THR A O 1
ATOM 1534 N N . ILE A 1 199 ? 40.637 -25.052 -47.343 1.00 29.88 199 ILE A N 1
ATOM 1535 C CA . ILE A 1 199 ? 40.993 -24.533 -46.020 1.00 29.88 199 ILE A CA 1
ATOM 1536 C C . ILE A 1 199 ? 40.620 -25.609 -45.007 1.00 29.88 199 ILE A C 1
ATOM 1538 O O . ILE A 1 199 ? 39.446 -25.932 -44.827 1.00 29.88 199 ILE A O 1
ATOM 1542 N N . ASP A 1 200 ? 41.661 -26.175 -44.401 1.00 28.52 200 ASP A N 1
ATOM 1543 C CA . ASP A 1 200 ? 41.584 -27.028 -43.224 1.00 28.52 200 ASP A CA 1
ATOM 1544 C C . ASP A 1 200 ? 41.127 -26.215 -42.008 1.00 28.52 200 ASP A C 1
ATOM 1546 O O . ASP A 1 200 ? 41.492 -25.056 -41.802 1.00 28.52 200 ASP A O 1
ATOM 1550 N N . ILE A 1 201 ? 40.286 -26.866 -41.221 1.00 33.69 201 ILE A N 1
ATOM 1551 C CA . ILE A 1 201 ? 39.448 -26.323 -40.160 1.00 33.69 201 ILE A CA 1
ATOM 1552 C C . ILE A 1 201 ? 40.297 -26.071 -38.907 1.00 33.69 201 ILE A C 1
ATOM 1554 O O . ILE A 1 201 ? 41.054 -26.947 -38.491 1.00 33.69 201 ILE A O 1
ATOM 1558 N N . ASN A 1 202 ? 40.096 -24.941 -38.220 1.00 29.84 202 ASN A N 1
ATOM 1559 C CA . ASN A 1 202 ? 40.333 -24.898 -36.777 1.00 29.84 202 ASN A CA 1
ATOM 1560 C C . ASN A 1 202 ? 39.213 -24.138 -36.054 1.00 29.84 202 ASN A C 1
ATOM 1562 O O . ASN A 1 202 ? 38.725 -23.111 -36.518 1.00 29.84 202 ASN A O 1
ATOM 1566 N N . PHE A 1 203 ? 38.757 -24.735 -34.956 1.00 37.97 203 PHE A N 1
ATOM 1567 C CA . PHE A 1 203 ? 37.435 -24.583 -34.354 1.00 37.97 203 PHE A CA 1
ATOM 1568 C C . PHE A 1 203 ? 37.097 -23.150 -33.920 1.00 37.97 203 PHE A C 1
ATOM 1570 O O . PHE A 1 203 ? 37.684 -22.600 -32.993 1.00 37.97 203 PHE A O 1
ATOM 1577 N N . SER A 1 204 ? 36.062 -22.577 -34.528 1.00 32.25 204 SER A N 1
ATOM 1578 C CA . SER A 1 204 ? 35.299 -21.443 -33.988 1.00 32.25 204 SER A CA 1
ATOM 1579 C C . SER A 1 204 ? 33.839 -21.634 -34.383 1.00 32.25 204 SER A C 1
ATOM 1581 O O . SER A 1 204 ? 33.281 -20.904 -35.188 1.00 32.25 204 SER A O 1
ATOM 1583 N N . GLY A 1 205 ? 33.264 -22.728 -33.887 1.00 36.44 205 GLY A N 1
ATOM 1584 C CA . GLY A 1 205 ? 31.904 -23.150 -34.178 1.00 36.44 205 GLY A CA 1
ATOM 1585 C C . GLY A 1 205 ? 31.245 -23.658 -32.911 1.00 36.44 205 GLY A C 1
ATOM 1586 O O . GLY A 1 205 ? 31.212 -24.859 -32.678 1.00 36.44 205 GLY A O 1
ATOM 1587 N N . LEU A 1 206 ? 30.743 -22.725 -32.109 1.00 29.47 206 LEU A N 1
ATOM 1588 C CA . LEU A 1 206 ? 29.482 -22.872 -31.393 1.00 29.47 206 LEU A CA 1
ATOM 1589 C C . LEU A 1 206 ? 28.823 -21.490 -31.427 1.00 29.47 206 LEU A C 1
ATOM 1591 O O . LEU A 1 206 ? 28.887 -20.730 -30.465 1.00 29.47 206 LEU A O 1
ATOM 1595 N N . GLU A 1 207 ? 28.227 -21.146 -32.572 1.00 34.56 207 GLU A N 1
ATOM 1596 C CA . GLU A 1 207 ? 27.136 -20.172 -32.589 1.00 34.56 207 GLU A CA 1
ATOM 1597 C C . GLU A 1 207 ? 26.031 -20.741 -31.702 1.00 34.56 207 GLU A C 1
ATOM 1599 O O . GLU A 1 207 ? 25.262 -21.628 -32.076 1.00 34.56 207 GLU A O 1
ATOM 1604 N N . GLN A 1 208 ? 26.026 -20.275 -30.460 1.00 35.34 208 GLN A N 1
ATOM 1605 C CA . GLN A 1 208 ? 24.907 -20.427 -29.559 1.00 35.34 208 GLN A CA 1
ATOM 1606 C C . GLN A 1 208 ? 23.731 -19.698 -30.224 1.00 35.34 208 GLN A C 1
ATOM 1608 O O . GLN A 1 208 ? 23.919 -18.556 -30.651 1.00 35.34 208 GLN A O 1
ATOM 1613 N N . PRO A 1 209 ? 22.544 -20.320 -30.363 1.00 35.75 209 PRO A N 1
ATOM 1614 C CA . PRO A 1 209 ? 21.383 -19.630 -30.906 1.00 35.75 209 PRO A CA 1
ATOM 1615 C C . PRO A 1 209 ? 21.224 -18.316 -30.144 1.00 35.75 209 PRO A C 1
ATOM 1617 O O . PRO A 1 209 ? 21.097 -18.351 -28.916 1.00 35.75 209 PRO A O 1
ATOM 1620 N N . GLN A 1 210 ? 21.299 -17.173 -30.834 1.00 34.81 210 GLN A N 1
ATOM 1621 C CA . GLN A 1 210 ? 20.988 -15.893 -30.211 1.00 34.81 210 GLN A CA 1
ATOM 1622 C C . GLN A 1 210 ? 19.519 -15.945 -29.801 1.00 34.81 210 GLN A C 1
ATOM 1624 O O . GLN A 1 210 ? 18.612 -15.722 -30.602 1.00 34.81 210 GLN A O 1
ATOM 1629 N N . LEU A 1 211 ? 19.295 -16.308 -28.539 1.00 37.91 211 LEU A N 1
ATOM 1630 C CA . LEU A 1 211 ? 18.047 -16.051 -27.856 1.00 37.91 211 LEU A CA 1
ATOM 1631 C C . LEU A 1 211 ? 17.852 -14.527 -27.923 1.00 37.91 211 LEU A C 1
ATOM 1633 O O . LEU A 1 211 ? 18.811 -13.805 -27.633 1.00 37.91 211 LEU A O 1
ATOM 1637 N N . PRO A 1 212 ? 16.682 -14.027 -28.356 1.00 38.62 212 PRO A N 1
ATOM 1638 C CA . PRO A 1 212 ? 16.446 -12.592 -28.452 1.00 38.62 212 PRO A CA 1
ATOM 1639 C C . PRO A 1 212 ? 16.793 -11.913 -27.124 1.00 38.62 212 PRO A C 1
ATOM 1641 O O . PRO A 1 212 ? 16.457 -12.434 -26.056 1.00 38.62 212 PRO A O 1
ATOM 1644 N N . GLU A 1 213 ? 17.485 -10.773 -27.196 1.00 42.12 213 GLU A N 1
ATOM 1645 C CA . GLU A 1 213 ? 17.792 -9.961 -26.019 1.00 42.12 213 GLU A CA 1
ATOM 1646 C C . GLU A 1 213 ? 16.506 -9.709 -25.210 1.00 42.12 213 GLU A C 1
ATOM 1648 O O . GLU A 1 213 ? 15.453 -9.421 -25.797 1.00 42.12 213 GLU A O 1
ATOM 1653 N N . PRO A 1 214 ? 16.557 -9.847 -23.870 1.00 40.72 214 PRO A N 1
ATOM 1654 C CA . PRO A 1 214 ? 15.388 -9.737 -23.011 1.00 40.72 214 PRO A CA 1
ATOM 1655 C C . PRO A 1 214 ? 14.759 -8.353 -23.156 1.00 40.72 214 PRO A C 1
ATOM 1657 O O . PRO A 1 214 ? 15.226 -7.361 -22.601 1.00 40.72 214 PRO A O 1
ATOM 1660 N N . THR A 1 215 ? 13.666 -8.283 -23.909 1.00 42.25 215 THR A N 1
ATOM 1661 C CA . THR A 1 215 ? 12.903 -7.050 -24.056 1.00 42.25 215 THR A CA 1
ATOM 1662 C C . THR A 1 215 ? 11.994 -6.927 -22.837 1.00 42.25 215 THR A C 1
ATOM 1664 O O . THR A 1 215 ? 10.958 -7.591 -22.756 1.00 42.25 215 THR A O 1
ATOM 1667 N N . LEU A 1 216 ? 12.387 -6.104 -21.861 1.00 45.31 216 LEU A N 1
ATOM 1668 C CA . LEU A 1 216 ? 11.531 -5.737 -20.729 1.00 45.31 216 LEU A CA 1
ATOM 1669 C C . LEU A 1 216 ? 10.221 -5.166 -21.289 1.00 45.31 216 LEU A C 1
ATOM 1671 O O . LEU A 1 216 ? 10.198 -4.093 -21.890 1.00 45.31 216 LEU A O 1
ATOM 1675 N N . THR A 1 217 ? 9.137 -5.931 -21.187 1.00 45.62 217 THR A N 1
ATOM 1676 C CA . THR A 1 217 ? 7.913 -5.631 -21.934 1.00 45.62 217 THR A CA 1
ATOM 1677 C C . THR A 1 217 ? 6.992 -4.771 -21.080 1.00 45.62 217 THR A C 1
ATOM 1679 O O . THR A 1 217 ? 6.427 -5.271 -20.122 1.00 45.62 217 THR A O 1
ATOM 1682 N N . SER A 1 218 ? 6.782 -3.496 -21.420 1.00 49.59 218 SER A N 1
ATOM 1683 C CA . SER A 1 218 ? 5.864 -2.583 -20.705 1.00 49.59 218 SER A CA 1
ATOM 1684 C C . SER A 1 218 ? 4.367 -2.846 -20.970 1.00 49.59 218 SER A C 1
ATOM 1686 O O . SER A 1 218 ? 3.553 -1.925 -20.940 1.00 49.59 218 SER A O 1
ATOM 1688 N N . THR A 1 219 ? 3.984 -4.090 -21.269 1.00 50.47 219 THR A N 1
ATOM 1689 C CA . THR A 1 219 ? 2.582 -4.509 -21.411 1.00 50.47 219 THR A CA 1
ATOM 1690 C C . THR A 1 219 ? 2.055 -5.089 -20.097 1.00 50.47 219 THR A C 1
ATOM 1692 O O . THR A 1 219 ? 2.836 -5.661 -19.333 1.00 50.47 219 THR A O 1
ATOM 1695 N N . PRO A 1 220 ? 0.739 -4.994 -19.823 1.00 58.56 220 PRO A N 1
ATOM 1696 C CA . PRO A 1 220 ? 0.106 -5.719 -18.724 1.00 58.56 220 PRO A CA 1
ATOM 1697 C C . PRO A 1 220 ? 0.452 -7.212 -18.790 1.00 58.56 220 PRO A C 1
ATOM 1699 O O . PRO A 1 220 ? 0.361 -7.826 -19.853 1.00 58.56 220 PRO A O 1
ATOM 1702 N N . TRP A 1 221 ? 0.880 -7.774 -17.663 1.00 67.06 221 TRP A N 1
ATOM 1703 C CA . TRP A 1 221 ? 1.288 -9.170 -17.523 1.00 67.06 221 TRP A CA 1
ATOM 1704 C C . TRP A 1 221 ? 0.152 -9.981 -16.887 1.00 67.06 221 TRP A C 1
ATOM 1706 O O . TRP A 1 221 ? -0.695 -9.428 -16.182 1.00 67.06 221 TRP A O 1
ATOM 1716 N N . ASN A 1 222 ? 0.112 -11.287 -17.154 1.00 69.75 222 ASN A N 1
ATOM 1717 C CA . ASN A 1 222 ? -0.813 -12.198 -16.488 1.00 69.75 222 ASN A CA 1
ATOM 1718 C C . ASN A 1 222 ? -0.185 -12.684 -15.169 1.00 69.75 222 ASN A C 1
ATOM 1720 O O . ASN A 1 222 ? 0.869 -13.326 -15.212 1.00 69.75 222 ASN A O 1
ATOM 1724 N N . PRO A 1 223 ? -0.816 -12.439 -14.005 1.00 66.25 223 PRO A N 1
ATOM 1725 C CA . PRO A 1 223 ? -0.264 -12.823 -12.709 1.00 66.25 223 PRO A CA 1
ATOM 1726 C C . PRO A 1 223 ? 0.013 -14.315 -12.530 1.00 66.25 223 PRO A C 1
ATOM 1728 O O . PRO A 1 223 ? 0.846 -14.676 -11.708 1.00 66.25 223 PRO A O 1
ATOM 1731 N N . ALA A 1 224 ? -0.670 -15.179 -13.286 1.00 72.62 224 ALA A N 1
ATOM 1732 C CA . ALA A 1 224 ? -0.471 -16.624 -13.215 1.00 72.62 224 ALA A CA 1
ATOM 1733 C C . ALA A 1 224 ? 0.863 -17.094 -13.824 1.00 72.62 224 ALA A C 1
ATOM 1735 O O . ALA A 1 224 ? 1.312 -18.196 -13.515 1.00 72.62 224 ALA A O 1
ATOM 1736 N N . ASP A 1 225 ? 1.496 -16.273 -14.667 1.00 74.50 225 ASP A N 1
ATOM 1737 C CA . ASP A 1 225 ? 2.683 -16.670 -15.432 1.00 74.50 225 ASP A CA 1
ATOM 1738 C C . ASP A 1 225 ? 3.997 -16.407 -14.671 1.00 74.50 225 ASP A C 1
ATOM 1740 O O . ASP A 1 225 ? 5.070 -16.795 -15.132 1.00 74.50 225 ASP A O 1
ATOM 1744 N N . TYR A 1 226 ? 3.932 -15.755 -13.503 1.00 75.75 226 TYR A N 1
ATOM 1745 C CA . TYR A 1 226 ? 5.102 -15.371 -12.710 1.00 75.75 226 TYR A CA 1
ATOM 1746 C C . TYR A 1 226 ? 4.876 -15.634 -11.213 1.00 75.75 226 TYR A C 1
ATOM 1748 O O . TYR A 1 226 ? 3.735 -15.769 -10.766 1.00 75.75 226 TYR A O 1
ATOM 1756 N N . PRO A 1 227 ? 5.951 -15.693 -10.403 1.00 72.75 227 PRO A N 1
ATOM 1757 C CA . PRO A 1 227 ? 5.832 -15.787 -8.953 1.00 72.75 227 PRO A CA 1
ATOM 1758 C C . PRO A 1 227 ? 5.002 -14.642 -8.364 1.00 72.75 227 PRO A C 1
ATOM 1760 O O . PRO A 1 227 ? 4.987 -13.532 -8.895 1.00 72.75 227 PRO A O 1
ATOM 1763 N N . ASN A 1 228 ? 4.359 -14.889 -7.221 1.00 79.81 228 ASN A N 1
ATOM 1764 C CA . ASN A 1 228 ? 3.618 -13.854 -6.507 1.00 79.81 228 ASN A CA 1
ATOM 1765 C C . ASN A 1 228 ? 4.544 -12.645 -6.188 1.00 79.81 228 ASN A C 1
ATOM 1767 O O . ASN A 1 228 ? 5.590 -12.844 -5.560 1.00 79.81 228 ASN A O 1
ATOM 1771 N N . PRO A 1 229 ? 4.178 -11.404 -6.573 1.00 80.00 229 PRO A N 1
ATOM 1772 C CA . PRO A 1 229 ? 5.039 -10.232 -6.387 1.00 80.00 229 PRO A CA 1
ATOM 1773 C C . PRO A 1 229 ? 5.354 -9.881 -4.927 1.00 80.00 229 PRO A C 1
ATOM 1775 O O . PRO A 1 229 ? 6.459 -9.427 -4.638 1.00 80.00 229 PRO A O 1
ATOM 1778 N N . GLU A 1 230 ? 4.424 -10.117 -3.996 1.00 77.62 230 GLU A N 1
ATOM 1779 C CA . GLU A 1 230 ? 4.660 -9.914 -2.558 1.00 77.62 230 GLU A CA 1
ATOM 1780 C C . GLU A 1 230 ? 5.668 -10.931 -2.022 1.00 77.62 230 GLU A C 1
ATOM 1782 O O . GLU A 1 230 ? 6.566 -10.581 -1.256 1.00 77.62 230 GLU A O 1
ATOM 1787 N N . THR A 1 231 ? 5.553 -12.191 -2.457 1.00 82.38 231 THR A N 1
ATOM 1788 C CA . THR A 1 231 ? 6.536 -13.230 -2.125 1.00 82.38 231 THR A CA 1
ATOM 1789 C C . THR A 1 231 ? 7.908 -12.876 -2.690 1.00 82.38 231 THR A C 1
ATOM 1791 O O . THR A 1 231 ? 8.892 -12.952 -1.965 1.00 82.38 231 THR A O 1
ATOM 1794 N N . PHE A 1 232 ? 7.982 -12.414 -3.942 1.00 88.88 232 PHE A N 1
ATOM 1795 C CA . PHE A 1 232 ? 9.238 -11.977 -4.552 1.00 88.88 232 PHE A CA 1
ATOM 1796 C C . PHE A 1 232 ? 9.900 -10.829 -3.775 1.00 88.88 232 PHE A C 1
ATOM 1798 O O . PHE A 1 232 ? 11.092 -10.900 -3.475 1.00 88.88 232 PHE A O 1
ATOM 1805 N N . LEU A 1 233 ? 9.131 -9.797 -3.409 1.00 88.00 233 LEU A N 1
ATOM 1806 C CA . LEU A 1 233 ? 9.644 -8.659 -2.646 1.00 88.00 233 LEU A CA 1
ATOM 1807 C C . LEU A 1 233 ? 10.144 -9.083 -1.258 1.00 88.00 233 LEU A C 1
ATOM 1809 O O . LEU A 1 233 ? 11.209 -8.646 -0.827 1.00 88.00 233 LEU A O 1
ATOM 1813 N N . ARG A 1 234 ? 9.416 -9.973 -0.574 1.00 85.12 234 ARG A N 1
ATOM 1814 C CA . ARG A 1 234 ? 9.861 -10.560 0.697 1.00 85.12 234 ARG A CA 1
ATOM 1815 C C . ARG A 1 234 ? 11.177 -11.315 0.522 1.00 85.12 234 ARG A C 1
ATOM 1817 O O . ARG A 1 234 ? 12.128 -11.045 1.249 1.00 85.12 234 ARG A O 1
ATOM 1824 N N . SER A 1 235 ? 11.253 -12.199 -0.472 1.00 89.25 235 SER A N 1
ATOM 1825 C CA . SER A 1 235 ? 12.461 -12.976 -0.753 1.00 89.25 235 SER A CA 1
ATOM 1826 C C . SER A 1 235 ? 13.660 -12.089 -1.086 1.00 89.25 235 SER A C 1
ATOM 1828 O O . SER A 1 235 ? 14.782 -12.433 -0.725 1.00 89.25 235 SER A O 1
ATOM 1830 N N . PHE A 1 236 ? 13.453 -10.931 -1.722 1.00 93.19 236 PHE A N 1
ATOM 1831 C CA . PHE A 1 236 ? 14.524 -9.966 -1.977 1.00 93.19 236 PHE A CA 1
ATOM 1832 C C . PHE A 1 236 ? 15.157 -9.461 -0.674 1.00 93.19 236 PHE A C 1
ATOM 1834 O O . PHE A 1 236 ? 16.374 -9.555 -0.502 1.00 93.19 236 PHE A O 1
ATOM 1841 N N . TYR A 1 237 ? 14.344 -8.990 0.275 1.00 91.19 237 TYR A N 1
ATOM 1842 C CA . TYR A 1 237 ? 14.849 -8.520 1.568 1.00 91.19 237 TYR A CA 1
ATOM 1843 C C . TYR A 1 237 ? 15.395 -9.658 2.436 1.00 91.19 237 TYR A C 1
ATOM 1845 O O . TYR A 1 237 ? 16.434 -9.485 3.063 1.00 91.19 237 TYR A O 1
ATOM 1853 N N . GLU A 1 238 ? 14.783 -10.843 2.425 1.00 91.38 238 GLU A N 1
ATOM 1854 C CA . GLU A 1 238 ? 15.327 -12.020 3.121 1.00 91.38 238 GLU A CA 1
ATOM 1855 C C . GLU A 1 238 ? 16.719 -12.400 2.596 1.00 91.38 238 GLU A C 1
ATOM 1857 O O . GLU A 1 238 ? 17.629 -12.674 3.377 1.00 91.38 238 GLU A O 1
ATOM 1862 N N . THR A 1 239 ? 16.918 -12.355 1.277 1.00 93.25 239 THR A N 1
ATOM 1863 C CA . THR A 1 239 ? 18.216 -12.629 0.639 1.00 93.25 239 THR A CA 1
ATOM 1864 C C . THR A 1 239 ? 19.276 -11.616 1.085 1.00 93.25 239 THR A C 1
ATOM 1866 O O . THR A 1 239 ? 20.404 -11.995 1.410 1.00 93.25 239 THR A O 1
ATOM 1869 N N . LEU A 1 240 ? 18.901 -10.336 1.188 1.00 93.31 240 LEU A N 1
ATOM 1870 C CA . LEU A 1 240 ? 19.765 -9.290 1.738 1.00 93.31 240 LEU A CA 1
ATOM 1871 C C . LEU A 1 240 ? 20.130 -9.554 3.204 1.00 93.31 240 LEU A C 1
ATOM 1873 O O . LEU A 1 240 ? 21.299 -9.430 3.568 1.00 93.31 240 LEU A O 1
ATOM 1877 N N . MET A 1 241 ? 19.161 -9.951 4.036 1.00 91.88 241 MET A N 1
ATOM 1878 C CA . MET A 1 241 ? 19.390 -10.228 5.463 1.00 91.88 241 MET A CA 1
ATOM 1879 C C . MET A 1 241 ? 20.236 -11.485 5.690 1.00 91.88 241 MET A C 1
ATOM 1881 O O . MET A 1 241 ? 21.038 -11.536 6.621 1.00 91.88 241 MET A O 1
ATOM 1885 N N . ASN A 1 242 ? 20.160 -12.456 4.779 1.00 94.31 242 ASN A N 1
ATOM 1886 C CA . ASN A 1 242 ? 21.035 -13.630 4.755 1.00 94.31 242 ASN A CA 1
ATOM 1887 C C . ASN A 1 242 ? 22.452 -13.333 4.229 1.00 94.31 242 ASN A C 1
ATOM 1889 O O . ASN A 1 242 ? 23.274 -14.243 4.133 1.00 94.31 242 ASN A O 1
ATOM 1893 N N . ARG A 1 243 ? 22.762 -12.066 3.914 1.00 93.69 243 ARG A N 1
ATOM 1894 C CA . ARG A 1 243 ? 24.045 -11.598 3.359 1.00 93.69 243 ARG A CA 1
ATOM 1895 C C . ARG A 1 243 ? 24.400 -12.210 1.996 1.00 93.69 243 ARG A C 1
ATOM 1897 O O . ARG A 1 243 ? 25.558 -12.135 1.581 1.00 93.69 243 ARG A O 1
ATOM 1904 N N . ASP A 1 244 ? 23.421 -12.761 1.277 1.00 95.06 244 ASP A N 1
ATOM 1905 C CA . ASP A 1 244 ? 23.595 -13.276 -0.084 1.00 95.06 244 ASP A CA 1
ATOM 1906 C C . ASP A 1 244 ? 23.425 -12.144 -1.111 1.00 95.06 244 ASP A C 1
ATOM 1908 O O . ASP A 1 244 ? 22.453 -12.039 -1.862 1.00 95.06 244 ASP A O 1
ATOM 1912 N N . TYR A 1 245 ? 24.388 -11.224 -1.105 1.00 92.69 245 TYR A N 1
ATOM 1913 C CA . TYR A 1 245 ? 24.325 -10.027 -1.942 1.00 92.69 245 TYR A CA 1
ATOM 1914 C C . TYR A 1 245 ? 24.449 -10.329 -3.434 1.00 92.69 245 TYR A C 1
ATOM 1916 O O . TYR A 1 245 ? 23.984 -9.530 -4.244 1.00 92.69 245 TYR A O 1
ATOM 1924 N N . ASP A 1 246 ? 25.052 -11.460 -3.799 1.00 90.50 246 ASP A N 1
ATOM 1925 C CA . ASP A 1 246 ? 25.210 -11.859 -5.193 1.00 90.50 246 ASP A CA 1
ATOM 1926 C C . ASP A 1 246 ? 23.866 -12.299 -5.775 1.00 90.50 246 ASP A C 1
ATOM 1928 O O . ASP A 1 246 ? 23.486 -11.838 -6.852 1.00 90.50 246 ASP A O 1
ATOM 1932 N N . THR A 1 247 ? 23.089 -13.098 -5.038 1.00 91.62 247 THR A N 1
ATOM 1933 C CA . THR A 1 247 ? 21.720 -13.432 -5.448 1.00 91.62 247 THR A CA 1
ATOM 1934 C C . THR A 1 247 ? 20.837 -12.185 -5.469 1.00 91.62 247 THR A C 1
ATOM 1936 O O . THR A 1 247 ? 20.160 -11.939 -6.469 1.00 91.62 247 THR A O 1
ATOM 1939 N N . ALA A 1 248 ? 20.884 -11.349 -4.424 1.00 92.44 248 ALA A N 1
ATOM 1940 C CA . ALA A 1 248 ? 20.087 -10.120 -4.360 1.00 92.44 248 ALA A CA 1
ATOM 1941 C C . ALA A 1 248 ? 20.415 -9.142 -5.504 1.00 92.44 248 ALA A C 1
ATOM 1943 O O . ALA A 1 248 ? 19.518 -8.495 -6.044 1.00 92.44 248 ALA A O 1
ATOM 1944 N N . TRP A 1 249 ? 21.683 -9.065 -5.924 1.00 89.81 249 TRP A N 1
ATOM 1945 C CA . TRP A 1 249 ? 22.113 -8.260 -7.067 1.00 89.81 249 TRP A CA 1
ATOM 1946 C C . TRP A 1 249 ? 21.374 -8.648 -8.354 1.00 89.81 249 TRP A C 1
ATOM 1948 O O . TRP A 1 249 ? 20.866 -7.781 -9.069 1.00 89.81 249 TRP A O 1
ATOM 1958 N N . TRP A 1 250 ? 21.234 -9.950 -8.614 1.00 89.56 250 TRP A N 1
ATOM 1959 C CA . TRP A 1 250 ? 20.549 -10.477 -9.799 1.00 89.56 250 TRP A CA 1
ATOM 1960 C C . TRP A 1 250 ? 19.018 -10.468 -9.713 1.00 89.56 250 TRP A C 1
ATOM 1962 O O . TRP A 1 250 ? 18.354 -10.741 -10.713 1.00 89.56 250 TRP A O 1
ATOM 1972 N N . MET A 1 251 ? 18.448 -10.125 -8.556 1.00 90.50 251 MET A N 1
ATOM 1973 C CA . MET A 1 251 ? 17.014 -9.846 -8.409 1.00 90.50 251 MET A CA 1
ATOM 1974 C C . MET A 1 251 ? 16.645 -8.416 -8.837 1.00 90.50 251 MET A C 1
ATOM 1976 O O . MET A 1 251 ? 15.463 -8.081 -8.900 1.00 90.50 251 MET A O 1
ATOM 1980 N N . MET A 1 252 ? 17.628 -7.564 -9.135 1.00 87.75 252 MET A N 1
ATOM 1981 C CA . MET A 1 252 ? 17.418 -6.214 -9.662 1.00 87.75 252 MET A CA 1
ATOM 1982 C C . MET A 1 252 ? 17.558 -6.185 -11.188 1.00 87.75 252 MET A C 1
ATOM 1984 O O . MET A 1 252 ? 18.337 -6.946 -11.762 1.00 87.75 252 MET A O 1
ATOM 1988 N N . SER A 1 253 ? 16.834 -5.281 -11.852 1.00 83.62 253 SER A N 1
ATOM 1989 C CA . SER A 1 253 ? 17.024 -5.020 -13.281 1.00 83.62 253 SER A CA 1
ATOM 1990 C C . SER A 1 253 ? 18.383 -4.360 -13.535 1.00 83.62 253 SER A C 1
ATOM 1992 O O . SER A 1 253 ? 18.937 -3.691 -12.661 1.00 83.62 253 SER A O 1
ATOM 1994 N N . GLU A 1 254 ? 18.914 -4.489 -14.752 1.00 79.31 254 GLU A N 1
ATOM 1995 C CA . GLU A 1 254 ? 20.156 -3.807 -15.147 1.00 79.31 254 GLU A CA 1
ATOM 1996 C C . GLU A 1 254 ? 20.041 -2.285 -14.966 1.00 79.31 254 GLU A C 1
ATOM 1998 O O . GLU A 1 254 ? 20.954 -1.629 -14.465 1.00 79.31 254 GLU A O 1
ATOM 2003 N N . LYS A 1 255 ? 18.864 -1.726 -15.268 1.00 81.81 255 LYS A N 1
ATOM 2004 C CA . LYS A 1 255 ? 18.550 -0.318 -15.021 1.00 81.81 255 LYS A CA 1
ATOM 2005 C C . LYS A 1 255 ? 18.712 0.049 -13.542 1.00 81.81 255 LYS A C 1
ATOM 2007 O O . LYS A 1 255 ? 19.331 1.070 -13.247 1.00 81.81 255 LYS A O 1
ATOM 2012 N N . MET A 1 256 ? 18.198 -0.761 -12.617 1.00 83.88 256 MET A N 1
ATOM 2013 C CA . MET A 1 256 ? 18.346 -0.527 -11.176 1.00 83.88 256 MET A CA 1
ATOM 2014 C C . MET A 1 256 ? 19.799 -0.688 -10.713 1.00 83.88 256 MET A C 1
ATOM 2016 O O . MET A 1 256 ? 20.303 0.143 -9.956 1.00 83.88 256 MET A O 1
ATOM 2020 N N . GLN A 1 257 ? 20.492 -1.722 -11.200 1.00 81.31 257 GLN A N 1
ATOM 2021 C CA . GLN A 1 257 ? 21.907 -1.972 -10.911 1.00 81.31 257 GLN A CA 1
ATOM 2022 C C . GLN A 1 257 ? 22.782 -0.773 -11.307 1.00 81.31 257 GLN A C 1
ATOM 2024 O O . GLN A 1 257 ? 23.635 -0.330 -10.532 1.00 81.31 257 GLN A O 1
ATOM 2029 N N . LEU A 1 258 ? 22.529 -0.198 -12.485 1.00 76.56 258 LEU A N 1
ATOM 2030 C CA . LEU A 1 258 ? 23.200 1.009 -12.955 1.00 76.56 258 LEU A CA 1
ATOM 2031 C C . LEU A 1 258 ? 22.788 2.240 -12.136 1.00 76.56 258 LEU A C 1
ATOM 2033 O O . LEU A 1 258 ? 23.656 2.985 -11.681 1.00 76.56 258 LEU A O 1
ATOM 2037 N N . ALA A 1 259 ? 21.491 2.453 -11.904 1.00 75.00 259 ALA A N 1
ATOM 2038 C CA . ALA A 1 259 ? 20.982 3.642 -11.218 1.00 75.00 259 ALA A CA 1
ATOM 2039 C C . ALA A 1 259 ? 21.436 3.742 -9.754 1.00 75.00 259 ALA A C 1
ATOM 2041 O O . ALA A 1 259 ? 21.796 4.824 -9.295 1.00 75.00 259 ALA A O 1
ATOM 2042 N N . CYS A 1 260 ? 21.445 2.626 -9.022 1.00 70.00 260 CYS A N 1
ATOM 2043 C CA . CYS A 1 260 ? 21.904 2.600 -7.635 1.00 70.00 260 CYS A CA 1
ATOM 2044 C C . CYS A 1 260 ? 23.397 2.924 -7.514 1.00 70.00 260 CYS A C 1
ATOM 2046 O O . CYS A 1 260 ? 23.831 3.606 -6.580 1.00 70.00 260 CYS A O 1
ATOM 2048 N N . CYS A 1 261 ? 24.190 2.313 -8.392 1.00 73.06 261 CYS A N 1
ATOM 2049 C CA . CYS A 1 261 ? 25.522 1.898 -7.992 1.00 73.06 261 CYS A CA 1
ATOM 2050 C C . CYS A 1 261 ? 26.611 2.224 -9.042 1.00 73.06 261 CYS A C 1
ATOM 2052 O O . CYS A 1 261 ? 27.780 1.928 -8.800 1.00 73.06 261 CYS A O 1
ATOM 2054 N N . SER A 1 262 ? 26.271 2.833 -10.190 1.00 69.12 262 SER A N 1
ATOM 2055 C CA . SER A 1 262 ? 27.247 3.272 -11.208 1.00 69.12 262 SER A CA 1
ATOM 2056 C C . SER A 1 262 ? 27.848 4.662 -10.923 1.00 69.12 262 SER A C 1
ATOM 2058 O O . SER A 1 262 ? 27.357 5.417 -10.083 1.00 69.12 262 SER A O 1
ATOM 2060 N N . GLY A 1 263 ? 28.954 5.004 -11.602 1.00 63.31 263 GLY A N 1
ATOM 2061 C CA . GLY A 1 263 ? 29.608 6.318 -11.472 1.00 63.31 263 GLY A CA 1
ATOM 2062 C C . GLY A 1 263 ? 30.483 6.479 -10.222 1.00 63.31 263 GLY A C 1
ATOM 2063 O O . GLY A 1 263 ? 30.575 7.573 -9.662 1.00 63.31 263 GLY A O 1
ATOM 2064 N N . ARG A 1 264 ? 31.094 5.385 -9.750 1.00 67.62 264 ARG A N 1
ATOM 2065 C CA . ARG A 1 264 ? 31.997 5.338 -8.587 1.00 67.62 264 ARG A CA 1
ATOM 2066 C C . ARG A 1 264 ? 33.337 4.702 -8.968 1.00 67.62 264 ARG A C 1
ATOM 2068 O O . ARG A 1 264 ? 33.420 3.986 -9.958 1.00 67.62 264 ARG A O 1
ATOM 2075 N N . GLU A 1 265 ? 34.361 4.920 -8.143 1.00 78.75 265 GLU A N 1
ATOM 2076 C CA . GLU A 1 265 ? 35.705 4.328 -8.305 1.00 78.75 265 GLU A CA 1
ATOM 2077 C C . GLU A 1 265 ? 35.748 2.807 -8.063 1.00 78.75 265 GLU A C 1
ATOM 2079 O O . GLU A 1 265 ? 36.770 2.169 -8.300 1.00 78.75 265 GLU A O 1
ATOM 2084 N N . ILE A 1 266 ? 34.643 2.217 -7.598 1.00 76.31 266 ILE A N 1
ATOM 2085 C CA . ILE A 1 266 ? 34.515 0.781 -7.346 1.00 76.31 266 ILE A CA 1
ATOM 2086 C C . ILE A 1 266 ? 33.402 0.169 -8.208 1.00 76.31 266 ILE A C 1
ATOM 2088 O O . ILE A 1 266 ? 32.438 0.869 -8.533 1.00 76.31 266 ILE A O 1
ATOM 2092 N N . PRO A 1 267 ? 33.491 -1.133 -8.552 1.00 81.38 267 PRO A N 1
ATOM 2093 C CA . PRO A 1 267 ? 32.460 -1.810 -9.332 1.00 81.38 267 PRO A CA 1
ATOM 2094 C C . PRO A 1 267 ? 31.066 -1.696 -8.683 1.00 81.38 267 PRO A C 1
ATOM 2096 O O . PRO A 1 267 ? 30.966 -1.797 -7.454 1.00 81.38 267 PRO A O 1
ATOM 2099 N N . PRO A 1 268 ? 29.979 -1.556 -9.469 1.00 79.00 268 PRO A N 1
ATOM 2100 C CA . PRO A 1 268 ? 28.624 -1.356 -8.943 1.00 79.00 268 PRO A CA 1
ATOM 2101 C C . PRO A 1 268 ? 28.172 -2.408 -7.921 1.00 79.00 268 PRO A C 1
ATOM 2103 O O . PRO A 1 268 ? 27.646 -2.060 -6.865 1.00 79.00 268 PRO A O 1
ATOM 2106 N N . GLN A 1 269 ? 28.454 -3.687 -8.176 1.00 85.19 269 GLN A N 1
ATOM 2107 C CA . GLN A 1 269 ? 28.126 -4.778 -7.253 1.00 85.19 269 GLN A CA 1
ATOM 2108 C C . GLN A 1 269 ? 28.921 -4.687 -5.938 1.00 85.19 269 GLN A C 1
ATOM 2110 O O . GLN A 1 269 ? 28.388 -4.932 -4.856 1.00 85.19 269 GLN A O 1
ATOM 2115 N N . SER A 1 270 ? 30.190 -4.271 -5.997 1.00 85.19 270 SER A N 1
ATOM 2116 C CA . SER A 1 270 ? 31.008 -4.040 -4.800 1.00 85.19 270 SER A CA 1
ATOM 2117 C C . SER A 1 270 ? 30.479 -2.861 -3.981 1.00 85.19 270 SER A C 1
ATOM 2119 O O . SER A 1 270 ? 30.431 -2.938 -2.752 1.00 85.19 270 SER A O 1
ATOM 2121 N N . PHE A 1 271 ? 30.027 -1.793 -4.645 1.00 86.38 271 PHE A N 1
ATOM 2122 C CA . PHE A 1 271 ? 29.371 -0.667 -3.979 1.00 86.38 271 PHE A CA 1
ATOM 2123 C C . PHE A 1 271 ? 28.063 -1.096 -3.307 1.00 86.38 271 PHE A C 1
ATOM 2125 O O . PHE A 1 271 ? 27.868 -0.801 -2.127 1.00 86.38 271 PHE A O 1
ATOM 2132 N N . PHE A 1 272 ? 27.214 -1.847 -4.013 1.00 88.81 272 PHE A N 1
ATOM 2133 C CA . PHE A 1 272 ? 25.980 -2.420 -3.474 1.00 88.81 272 PHE A CA 1
ATOM 2134 C C . PHE A 1 272 ? 26.236 -3.213 -2.191 1.00 88.81 272 PHE A C 1
ATOM 2136 O O . PHE A 1 272 ? 25.650 -2.919 -1.148 1.00 88.81 272 PHE A O 1
ATOM 2143 N N . ARG A 1 273 ? 27.196 -4.142 -2.232 1.00 91.69 273 ARG A N 1
ATOM 2144 C CA . ARG A 1 273 ? 27.617 -4.913 -1.059 1.00 91.69 273 ARG A CA 1
ATOM 2145 C C . ARG A 1 273 ? 28.082 -4.015 0.087 1.00 91.69 273 ARG A C 1
ATOM 2147 O O . ARG A 1 273 ? 27.685 -4.232 1.225 1.00 91.69 273 ARG A O 1
ATOM 2154 N N . SER A 1 274 ? 28.890 -2.992 -0.197 1.00 89.44 274 SER A N 1
ATOM 2155 C CA . SER A 1 274 ? 29.400 -2.071 0.831 1.00 89.44 274 SER A CA 1
ATOM 2156 C C . SER A 1 274 ? 28.300 -1.260 1.531 1.00 89.44 274 SER A C 1
ATOM 2158 O O . SER A 1 274 ? 28.462 -0.868 2.686 1.00 89.44 274 SER A O 1
ATOM 2160 N N . LYS A 1 275 ? 27.180 -1.000 0.842 1.00 88.50 275 LYS A N 1
ATOM 2161 C CA . LYS A 1 275 ? 26.016 -0.313 1.411 1.00 88.50 275 LYS A CA 1
ATOM 2162 C C . LYS A 1 275 ? 25.258 -1.232 2.361 1.00 88.50 275 LYS A C 1
ATOM 2164 O O . LYS A 1 275 ? 25.010 -0.841 3.497 1.00 88.50 275 LYS A O 1
ATOM 2169 N N . TRP A 1 276 ? 24.963 -2.450 1.915 1.00 91.69 276 TRP A N 1
ATOM 2170 C CA . TRP A 1 276 ? 24.232 -3.432 2.714 1.00 91.69 276 TRP A CA 1
ATOM 2171 C C . TRP A 1 276 ? 25.044 -4.000 3.875 1.00 91.69 276 TRP A C 1
ATOM 2173 O O . TRP A 1 276 ? 24.471 -4.323 4.905 1.00 91.69 276 TRP A O 1
ATOM 2183 N N . ASP A 1 277 ? 26.377 -4.024 3.792 1.00 91.88 277 ASP A N 1
ATOM 2184 C CA . ASP A 1 277 ? 27.207 -4.499 4.904 1.00 91.88 277 ASP A CA 1
ATOM 2185 C C . ASP A 1 277 ? 27.160 -3.594 6.150 1.00 91.88 277 ASP A C 1
ATOM 2187 O O . ASP A 1 277 ? 27.538 -4.024 7.238 1.00 91.88 277 ASP A O 1
ATOM 2191 N N . LYS A 1 278 ? 26.673 -2.354 6.034 1.00 92.81 278 LYS A N 1
ATOM 2192 C CA . LYS A 1 278 ? 26.444 -1.471 7.193 1.00 92.81 278 LYS A CA 1
ATOM 2193 C C . LYS A 1 278 ? 25.133 -1.774 7.919 1.00 92.81 278 LYS A C 1
ATOM 2195 O O . LYS A 1 278 ? 24.994 -1.416 9.088 1.00 92.81 278 LYS A O 1
ATOM 2200 N N . VAL A 1 279 ? 24.195 -2.410 7.224 1.00 93.88 279 VAL A N 1
ATOM 2201 C CA . VAL A 1 279 ? 22.880 -2.779 7.743 1.00 93.88 279 VAL A CA 1
ATOM 2202 C C . VAL A 1 279 ? 23.024 -4.084 8.526 1.00 93.88 279 VAL A C 1
ATOM 2204 O O . VAL A 1 279 ? 23.691 -5.024 8.085 1.00 93.88 279 VAL A O 1
ATOM 2207 N N . ASP A 1 280 ? 22.454 -4.115 9.723 1.00 91.81 280 ASP A N 1
ATOM 2208 C CA . ASP A 1 280 ? 22.399 -5.304 10.567 1.00 91.81 280 ASP A CA 1
ATOM 2209 C C . ASP A 1 280 ? 21.118 -6.099 10.305 1.00 91.81 280 ASP A C 1
ATOM 2211 O O . ASP A 1 280 ? 21.181 -7.284 9.981 1.00 91.81 280 ASP A O 1
ATOM 2215 N N . SER A 1 281 ? 19.967 -5.424 10.357 1.00 90.88 281 SER A N 1
ATOM 2216 C CA . SER A 1 281 ? 18.664 -6.000 10.019 1.00 90.88 281 SER A CA 1
ATOM 2217 C C . SER A 1 281 ? 17.720 -4.960 9.410 1.00 90.88 281 SER A C 1
ATOM 2219 O O . SER A 1 281 ? 17.948 -3.752 9.507 1.00 90.88 281 SER A O 1
ATOM 2221 N N . VAL A 1 282 ? 16.668 -5.434 8.743 1.00 88.25 282 VAL A N 1
ATOM 2222 C CA . VAL A 1 282 ? 15.600 -4.609 8.173 1.00 88.25 282 VAL A CA 1
ATOM 2223 C C . VAL A 1 282 ? 14.269 -5.193 8.601 1.00 88.25 282 VAL A C 1
ATOM 2225 O O . VAL A 1 282 ? 13.956 -6.331 8.250 1.00 88.25 282 VAL A O 1
ATOM 2228 N N . ASP A 1 283 ? 13.475 -4.392 9.299 1.00 81.62 283 ASP A N 1
ATOM 2229 C CA . ASP A 1 283 ? 12.080 -4.717 9.555 1.00 81.62 283 ASP A CA 1
ATOM 2230 C C . ASP A 1 283 ? 11.231 -4.174 8.407 1.00 81.62 283 ASP A C 1
ATOM 2232 O O . ASP A 1 283 ? 11.293 -2.991 8.057 1.00 81.62 283 ASP A O 1
ATOM 2236 N N . ILE A 1 284 ? 10.430 -5.052 7.807 1.00 75.00 284 ILE A 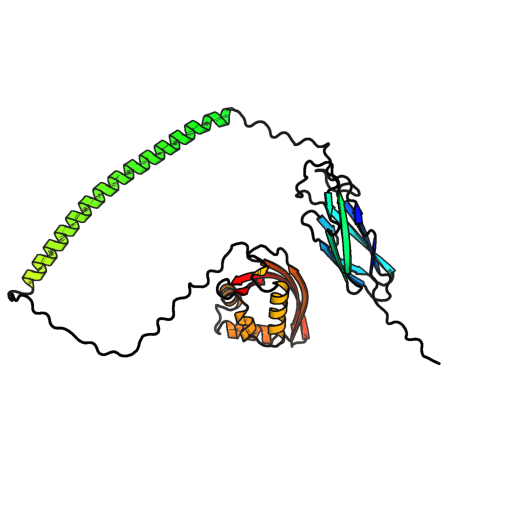N 1
ATOM 2237 C CA . ILE A 1 284 ? 9.413 -4.650 6.837 1.00 75.00 284 ILE A CA 1
ATOM 2238 C C . ILE A 1 284 ? 8.152 -4.325 7.631 1.00 75.00 284 ILE A C 1
ATOM 2240 O O . ILE A 1 284 ? 7.351 -5.216 7.915 1.00 75.00 284 ILE A O 1
ATOM 2244 N N . ASP A 1 285 ? 7.984 -3.052 7.985 1.00 68.25 285 ASP A N 1
ATOM 2245 C CA . ASP A 1 285 ? 6.790 -2.572 8.687 1.00 68.25 285 ASP A CA 1
ATOM 2246 C C . ASP A 1 285 ? 5.540 -2.825 7.833 1.00 68.25 285 ASP A C 1
ATOM 2248 O O . ASP A 1 285 ? 4.529 -3.337 8.317 1.00 68.25 285 ASP A O 1
ATOM 2252 N N . TYR A 1 286 ? 5.618 -2.503 6.536 1.00 65.19 286 TYR A N 1
ATOM 2253 C CA . TYR A 1 286 ? 4.618 -2.916 5.557 1.00 65.19 286 TYR A CA 1
ATOM 2254 C C . TYR A 1 286 ? 5.155 -2.935 4.124 1.00 65.19 286 TYR A C 1
ATOM 2256 O O . TYR A 1 286 ? 6.062 -2.188 3.770 1.00 65.19 286 TYR A O 1
ATOM 2264 N N . ALA A 1 287 ? 4.510 -3.726 3.265 1.00 67.25 287 ALA A N 1
ATOM 2265 C CA . ALA A 1 287 ? 4.672 -3.682 1.815 1.00 67.25 287 ALA A CA 1
ATOM 2266 C C . ALA A 1 287 ? 3.299 -3.856 1.148 1.00 67.25 287 ALA A C 1
ATOM 2268 O O . ALA A 1 287 ? 2.720 -4.938 1.197 1.00 67.25 287 ALA A O 1
ATOM 2269 N N . PHE A 1 288 ? 2.762 -2.790 0.550 1.00 64.19 288 PHE A N 1
ATOM 2270 C CA . PHE A 1 288 ? 1.426 -2.785 -0.051 1.00 64.19 288 PHE A CA 1
ATOM 2271 C C . PHE A 1 288 ? 1.487 -2.691 -1.568 1.00 64.19 288 PHE A C 1
ATOM 2273 O O . PHE A 1 288 ? 1.872 -1.655 -2.122 1.00 64.19 288 PHE A O 1
ATOM 2280 N N . LEU A 1 289 ? 1.025 -3.751 -2.225 1.00 71.06 289 LEU A N 1
ATOM 2281 C CA . LEU A 1 289 ? 0.788 -3.782 -3.660 1.00 71.06 289 LEU A CA 1
ATOM 2282 C C . LEU A 1 289 ? -0.287 -2.754 -4.044 1.00 71.06 289 LEU A C 1
ATOM 2284 O O . LEU A 1 289 ? -1.388 -2.768 -3.500 1.00 71.06 289 LEU A O 1
ATOM 2288 N N . GLN A 1 290 ? 0.025 -1.863 -4.984 1.00 78.06 290 GLN A N 1
ATOM 2289 C CA . GLN A 1 290 ? -0.921 -0.847 -5.456 1.00 78.06 290 GLN A CA 1
ATOM 2290 C C . GLN A 1 290 ? -1.868 -1.407 -6.519 1.00 78.06 290 GLN A C 1
ATOM 2292 O O . GLN A 1 290 ? -3.074 -1.167 -6.475 1.00 78.06 290 GLN A O 1
ATOM 2297 N N . GLN A 1 291 ? -1.328 -2.164 -7.478 1.00 69.75 291 GLN A N 1
ATOM 2298 C CA . GLN A 1 291 ? -2.103 -2.763 -8.560 1.00 69.75 291 GLN A CA 1
ATOM 2299 C C . GLN A 1 291 ? -1.354 -3.962 -9.157 1.00 69.75 291 GLN A C 1
ATOM 2301 O O . GLN A 1 291 ? -0.170 -3.865 -9.461 1.00 69.75 291 GLN A O 1
ATOM 2306 N N . LEU A 1 292 ? -2.050 -5.090 -9.338 1.00 66.12 292 LEU A N 1
ATOM 2307 C CA . LEU A 1 292 ? -1.430 -6.351 -9.766 1.00 66.12 292 LEU A CA 1
ATOM 2308 C C . LEU A 1 292 ? -1.233 -6.450 -11.291 1.00 66.12 292 LEU A C 1
ATOM 2310 O O . LEU A 1 292 ? -0.191 -6.902 -11.744 1.00 66.12 292 LEU A O 1
ATOM 2314 N N . ASN A 1 293 ? -2.198 -5.983 -12.090 1.00 70.19 293 ASN A N 1
ATOM 2315 C CA . ASN A 1 293 ? -2.219 -6.182 -13.551 1.00 70.19 293 ASN A CA 1
ATOM 2316 C C . ASN A 1 293 ? -1.595 -5.012 -14.335 1.00 70.19 293 ASN A C 1
ATOM 2318 O O . ASN A 1 293 ? -2.071 -4.651 -15.412 1.00 70.19 293 ASN A O 1
ATOM 2322 N N . VAL A 1 294 ? -0.568 -4.372 -13.777 1.00 66.50 294 VAL A N 1
ATOM 2323 C CA . VAL A 1 294 ? 0.173 -3.272 -14.415 1.00 66.50 294 VAL A CA 1
ATOM 2324 C C . VAL A 1 294 ? 1.656 -3.598 -14.464 1.00 66.50 294 VAL A C 1
ATOM 2326 O O . VAL A 1 294 ? 2.148 -4.388 -13.661 1.00 66.50 294 VAL A O 1
ATOM 2329 N N . ASN A 1 295 ? 2.358 -3.003 -15.424 1.00 72.75 295 ASN A N 1
ATOM 2330 C CA . ASN A 1 295 ? 3.801 -3.122 -15.554 1.00 72.75 295 ASN A CA 1
ATOM 2331 C C . ASN A 1 295 ? 4.405 -1.726 -15.794 1.00 72.75 295 ASN A C 1
ATOM 2333 O O . ASN A 1 295 ? 4.077 -1.110 -16.813 1.00 72.75 295 ASN A O 1
ATOM 2337 N N . PRO A 1 296 ? 5.252 -1.203 -14.893 1.00 83.06 296 PRO A N 1
ATOM 2338 C CA . PRO A 1 296 ? 5.718 -1.824 -13.651 1.00 83.06 296 PRO A CA 1
ATOM 2339 C C . PRO A 1 296 ? 4.618 -1.975 -12.590 1.00 83.06 296 PRO A C 1
ATOM 2341 O O . PRO A 1 296 ? 3.713 -1.149 -12.490 1.00 83.06 296 PRO A O 1
ATOM 2344 N N . ILE A 1 297 ? 4.736 -3.028 -11.783 1.00 83.31 297 ILE A N 1
ATOM 2345 C CA . ILE A 1 297 ? 3.979 -3.226 -10.546 1.00 83.31 297 ILE A CA 1
ATOM 2346 C C . ILE A 1 297 ? 4.538 -2.270 -9.498 1.00 83.31 297 ILE A C 1
ATOM 2348 O O . ILE A 1 297 ? 5.752 -2.212 -9.319 1.00 83.31 297 ILE A O 1
ATOM 2352 N N . GLU A 1 298 ? 3.675 -1.563 -8.776 1.00 83.81 298 GLU A N 1
ATOM 2353 C CA . GLU A 1 298 ? 4.090 -0.624 -7.731 1.00 83.81 298 GLU A CA 1
ATOM 2354 C C . GLU A 1 298 ? 3.763 -1.160 -6.333 1.00 83.81 298 GLU A C 1
ATOM 2356 O O . GLU A 1 298 ? 2.650 -1.621 -6.065 1.00 83.81 298 GLU A O 1
ATOM 2361 N N . PHE A 1 299 ? 4.735 -1.042 -5.432 1.00 81.56 299 PHE A N 1
ATOM 2362 C CA . PHE A 1 299 ? 4.617 -1.299 -4.005 1.00 81.56 299 PHE A CA 1
ATOM 2363 C C . PHE A 1 299 ? 4.935 -0.039 -3.205 1.00 81.56 299 PHE A C 1
ATOM 2365 O O . PHE A 1 299 ? 5.968 0.591 -3.424 1.00 81.56 299 PHE A O 1
ATOM 2372 N N . ASN A 1 300 ? 4.100 0.271 -2.216 1.00 75.69 300 ASN A N 1
ATOM 2373 C CA . ASN A 1 300 ? 4.455 1.197 -1.142 1.00 75.69 300 ASN A CA 1
ATOM 2374 C C . ASN A 1 300 ? 5.032 0.389 0.019 1.00 75.69 300 ASN A C 1
ATOM 2376 O O . ASN A 1 300 ? 4.325 -0.444 0.588 1.00 75.69 300 ASN A O 1
ATOM 2380 N N . VAL A 1 301 ? 6.296 0.621 0.360 1.00 78.94 301 VAL A N 1
ATOM 2381 C CA . VAL A 1 301 ? 7.033 -0.173 1.347 1.00 78.94 301 VAL A CA 1
ATOM 2382 C C . VAL A 1 301 ? 7.558 0.737 2.448 1.00 78.94 301 VAL A C 1
ATOM 2384 O O . VAL A 1 301 ? 8.306 1.667 2.154 1.00 78.94 301 VAL A O 1
ATOM 2387 N N . ALA A 1 302 ? 7.198 0.465 3.701 1.00 75.44 302 ALA A N 1
ATOM 2388 C CA . ALA A 1 302 ? 7.869 1.058 4.850 1.00 75.44 302 ALA A CA 1
ATOM 2389 C C . ALA A 1 302 ? 8.872 0.073 5.435 1.00 75.44 302 ALA A C 1
ATOM 2391 O O . ALA A 1 302 ? 8.552 -1.095 5.666 1.00 75.44 302 ALA A O 1
ATOM 2392 N N . LEU A 1 303 ? 10.083 0.571 5.652 1.00 84.81 303 LEU A N 1
ATOM 2393 C CA . LEU A 1 303 ? 11.209 -0.198 6.154 1.00 84.81 303 LEU A CA 1
ATOM 2394 C C . LEU A 1 303 ? 11.814 0.537 7.336 1.00 84.81 303 LEU A C 1
ATOM 2396 O O . LEU A 1 303 ? 12.065 1.741 7.236 1.00 84.81 303 LEU A O 1
ATOM 2400 N N . ARG A 1 304 ? 12.135 -0.209 8.387 1.00 84.31 304 ARG A N 1
ATOM 2401 C CA . ARG A 1 304 ? 13.007 0.246 9.462 1.00 84.31 304 ARG A CA 1
ATOM 2402 C C . ARG A 1 304 ? 14.351 -0.453 9.331 1.00 84.31 304 ARG A C 1
ATOM 2404 O O . ARG A 1 304 ? 14.449 -1.669 9.483 1.00 84.31 304 ARG A O 1
ATOM 2411 N N . TYR A 1 305 ? 15.384 0.320 9.025 1.00 91.50 305 TYR A N 1
ATOM 2412 C CA . TYR A 1 305 ? 16.760 -0.155 8.993 1.00 91.50 305 TYR A CA 1
ATOM 2413 C C . TYR A 1 305 ? 17.348 -0.107 10.396 1.00 91.50 305 TYR A C 1
ATOM 2415 O O . TYR A 1 305 ? 17.268 0.922 11.066 1.00 91.50 305 TYR A O 1
ATOM 2423 N N . HIS A 1 306 ? 17.998 -1.192 10.801 1.00 92.50 306 HIS A N 1
ATOM 2424 C CA . HIS A 1 306 ? 18.857 -1.243 11.979 1.00 92.50 306 HIS A CA 1
ATOM 2425 C C . HIS A 1 306 ? 20.297 -1.353 11.502 1.00 92.50 306 HIS A C 1
ATOM 2427 O O . HIS A 1 306 ? 20.657 -2.298 10.798 1.00 92.50 306 HIS A O 1
ATOM 2433 N N . TYR A 1 307 ? 21.127 -0.378 11.848 1.00 94.31 307 TYR A N 1
ATOM 2434 C CA . TYR A 1 307 ? 22.527 -0.345 11.446 1.00 94.31 307 TYR A CA 1
ATOM 2435 C C . TYR A 1 307 ? 23.424 -0.985 12.507 1.00 94.31 307 TYR A C 1
ATOM 2437 O O . TYR A 1 307 ? 23.125 -0.977 13.701 1.00 94.31 307 TYR A O 1
ATOM 2445 N N . LYS A 1 308 ? 24.584 -1.499 12.079 1.00 93.69 308 LYS A N 1
ATOM 2446 C CA . LYS A 1 308 ? 25.569 -2.132 12.978 1.00 93.69 308 LYS A CA 1
ATOM 2447 C C . LYS A 1 308 ? 26.138 -1.187 14.046 1.00 93.69 308 LYS A C 1
ATOM 2449 O O . LYS A 1 308 ? 26.705 -1.655 15.028 1.00 93.69 308 LYS A O 1
ATOM 2454 N N . ASP A 1 309 ? 26.027 0.126 13.853 1.00 93.56 309 ASP A N 1
ATOM 2455 C CA . ASP A 1 309 ? 26.436 1.141 14.832 1.00 93.56 309 ASP A CA 1
ATOM 2456 C C . ASP A 1 309 ? 25.367 1.421 15.909 1.00 93.56 309 ASP A C 1
ATOM 2458 O O . ASP A 1 309 ? 25.592 2.242 16.798 1.00 93.56 309 ASP A O 1
ATOM 2462 N N . GLY A 1 310 ? 24.227 0.721 15.854 1.00 91.62 310 GLY A N 1
ATOM 2463 C CA . GLY A 1 310 ? 23.107 0.855 16.782 1.00 91.62 310 GLY A CA 1
ATOM 2464 C C . GLY A 1 310 ? 22.098 1.941 16.403 1.00 91.62 310 GLY A C 1
ATOM 2465 O O . GLY A 1 310 ? 21.131 2.144 17.137 1.00 91.62 310 GLY A O 1
ATOM 2466 N N . THR A 1 311 ? 22.295 2.648 15.285 1.00 94.12 311 THR A N 1
ATOM 2467 C CA . THR A 1 311 ? 21.324 3.630 14.787 1.00 94.12 311 THR A CA 1
ATOM 2468 C C . THR A 1 311 ? 20.173 2.959 14.038 1.00 94.12 311 THR A C 1
ATOM 2470 O O . THR A 1 311 ? 20.302 1.848 13.519 1.00 94.12 311 THR A O 1
ATOM 2473 N N . THR A 1 312 ? 19.027 3.642 13.990 1.00 92.00 312 THR A N 1
ATOM 2474 C CA . THR A 1 312 ? 17.837 3.188 13.260 1.00 92.00 312 THR A CA 1
ATOM 2475 C C . THR A 1 312 ? 17.331 4.272 12.318 1.00 92.00 312 THR A C 1
ATOM 2477 O O . THR A 1 312 ? 17.462 5.463 12.609 1.00 92.00 312 THR A O 1
ATOM 2480 N N . GLU A 1 313 ? 16.775 3.862 11.180 1.00 89.88 313 GLU A N 1
ATOM 2481 C CA . GLU A 1 313 ? 16.224 4.766 10.170 1.00 89.88 313 GLU A CA 1
ATOM 2482 C C . GLU A 1 313 ? 14.924 4.204 9.595 1.00 89.88 313 GLU A C 1
ATOM 2484 O O . GLU A 1 313 ? 14.905 3.107 9.037 1.00 89.88 313 GLU A O 1
ATOM 2489 N N . ASP A 1 314 ? 13.852 4.989 9.692 1.00 79.56 314 ASP A N 1
ATOM 2490 C CA . ASP A 1 314 ? 12.549 4.661 9.118 1.00 79.56 314 ASP A CA 1
ATOM 2491 C C . ASP A 1 314 ? 12.418 5.317 7.738 1.00 79.56 314 ASP A C 1
ATOM 2493 O O . ASP A 1 314 ? 12.605 6.526 7.584 1.00 79.56 314 ASP A O 1
ATOM 2497 N N . THR A 1 315 ? 12.066 4.527 6.724 1.00 79.81 315 THR A N 1
ATOM 2498 C CA . THR A 1 315 ? 11.906 4.997 5.341 1.00 79.81 315 THR A CA 1
ATOM 2499 C C . THR A 1 315 ? 10.588 4.525 4.746 1.00 79.81 315 THR A C 1
ATOM 2501 O O . THR A 1 315 ? 10.099 3.445 5.073 1.00 79.81 315 THR A O 1
ATOM 2504 N N . VAL A 1 316 ? 10.031 5.321 3.832 1.00 75.88 316 VAL A N 1
ATOM 2505 C CA . VAL A 1 316 ? 8.873 4.944 3.015 1.00 75.88 316 VAL A CA 1
ATOM 2506 C C . VAL A 1 316 ? 9.277 5.067 1.555 1.00 75.88 316 VAL A C 1
ATOM 2508 O O . VAL A 1 316 ? 9.526 6.171 1.079 1.00 75.88 316 VAL A O 1
ATOM 2511 N N . ASN A 1 317 ? 9.333 3.934 0.862 1.00 83.88 317 ASN A N 1
ATOM 2512 C CA . ASN A 1 317 ? 9.804 3.838 -0.511 1.00 83.88 317 ASN A CA 1
ATOM 2513 C C . ASN A 1 317 ? 8.690 3.369 -1.446 1.00 83.88 317 ASN A C 1
ATOM 2515 O O . ASN A 1 317 ? 7.832 2.562 -1.075 1.00 83.88 317 ASN A O 1
ATOM 2519 N N . ARG A 1 318 ? 8.760 3.816 -2.699 1.00 85.50 318 ARG A N 1
ATOM 2520 C CA . ARG A 1 318 ? 8.006 3.238 -3.813 1.00 85.50 318 ARG A CA 1
ATOM 2521 C C . ARG A 1 318 ? 8.890 2.281 -4.593 1.00 85.50 318 ARG A C 1
ATOM 2523 O O . ARG A 1 318 ? 9.848 2.707 -5.237 1.00 85.50 318 ARG A O 1
ATOM 2530 N N . VAL A 1 319 ? 8.564 0.995 -4.528 1.00 89.00 319 VAL A N 1
ATOM 2531 C CA . VAL A 1 319 ? 9.299 -0.081 -5.199 1.00 89.00 319 VAL A CA 1
ATOM 2532 C C . VAL A 1 319 ? 8.543 -0.500 -6.454 1.00 89.00 319 VAL A C 1
ATOM 2534 O O . VAL A 1 319 ? 7.360 -0.823 -6.398 1.00 89.00 319 VAL A O 1
ATOM 2537 N N . TYR A 1 320 ? 9.236 -0.503 -7.586 1.00 88.31 320 TYR A N 1
ATOM 2538 C CA . TYR A 1 320 ? 8.698 -0.872 -8.888 1.00 88.31 320 TYR A CA 1
ATOM 2539 C C . TYR A 1 320 ? 9.279 -2.217 -9.315 1.00 88.31 320 TYR A C 1
ATOM 2541 O O . TYR A 1 320 ? 10.500 -2.372 -9.362 1.00 88.31 320 TYR A O 1
ATOM 2549 N N . ILE A 1 321 ? 8.413 -3.177 -9.634 1.00 89.44 321 ILE A N 1
ATOM 2550 C CA . ILE A 1 321 ? 8.782 -4.524 -10.081 1.00 89.44 321 ILE A CA 1
ATOM 2551 C C . ILE A 1 321 ? 8.321 -4.724 -11.522 1.00 89.44 321 ILE A C 1
ATOM 2553 O O . ILE A 1 321 ? 7.193 -4.384 -11.876 1.00 89.44 321 ILE A O 1
ATOM 2557 N N . ILE A 1 322 ? 9.188 -5.304 -12.344 1.00 84.00 322 ILE A N 1
ATOM 2558 C CA . ILE A 1 322 ? 8.895 -5.658 -13.735 1.00 84.00 322 ILE A CA 1
ATOM 2559 C C . ILE A 1 322 ? 9.049 -7.160 -13.949 1.00 84.00 322 ILE A C 1
ATOM 2561 O O . ILE A 1 322 ? 9.768 -7.840 -13.215 1.00 84.00 322 ILE A O 1
ATOM 2565 N N . SER A 1 323 ? 8.403 -7.671 -14.990 1.00 80.75 323 SER A N 1
ATOM 2566 C CA . SER A 1 323 ? 8.586 -9.038 -15.468 1.00 80.75 323 SER A CA 1
ATOM 2567 C C . SER A 1 323 ? 9.713 -9.132 -16.502 1.00 80.75 323 SER A C 1
ATOM 2569 O O . SER A 1 323 ? 9.727 -8.383 -17.482 1.00 80.75 323 SER A O 1
ATOM 2571 N N . ASP A 1 324 ? 10.598 -10.110 -16.339 1.00 75.00 324 ASP A N 1
ATOM 2572 C CA . ASP A 1 324 ? 11.516 -10.594 -17.369 1.00 75.00 324 ASP A CA 1
ATOM 2573 C C . ASP A 1 324 ? 10.902 -11.830 -18.037 1.00 75.00 324 ASP A C 1
ATOM 2575 O O . ASP A 1 324 ? 10.981 -12.950 -17.519 1.00 75.00 324 ASP A O 1
ATOM 2579 N N . ALA A 1 325 ? 10.273 -11.612 -19.193 1.00 67.38 325 ALA A N 1
ATOM 2580 C CA . ALA A 1 325 ? 9.585 -12.654 -19.952 1.00 67.38 325 ALA A CA 1
ATOM 2581 C C . ALA A 1 325 ? 10.536 -13.746 -20.475 1.00 67.38 325 ALA A C 1
ATOM 2583 O O . ALA A 1 325 ? 10.124 -14.890 -20.635 1.00 67.38 325 ALA A O 1
ATOM 2584 N N . SER A 1 326 ? 11.813 -13.422 -20.709 1.00 66.56 326 SER A N 1
ATOM 2585 C CA . SER A 1 326 ? 12.795 -14.388 -21.223 1.00 66.56 326 SER A CA 1
ATOM 2586 C C . SER A 1 326 ? 13.230 -15.396 -20.158 1.00 66.56 326 SER A C 1
ATOM 2588 O O . SER A 1 326 ? 13.517 -16.552 -20.463 1.00 66.56 326 SER A O 1
ATOM 2590 N N . ARG A 1 327 ? 13.260 -14.956 -18.893 1.00 68.00 327 ARG A N 1
ATOM 2591 C CA . ARG A 1 327 ? 13.689 -15.766 -17.746 1.00 68.00 327 ARG A CA 1
ATOM 2592 C C . ARG A 1 327 ? 12.522 -16.276 -16.905 1.00 68.00 327 ARG A C 1
ATOM 2594 O O . ARG A 1 327 ? 12.759 -17.077 -16.006 1.00 68.00 327 ARG A O 1
ATOM 2601 N N . GLY A 1 328 ? 11.297 -15.807 -17.161 1.00 72.50 328 GLY A N 1
ATOM 2602 C CA . GLY A 1 328 ? 10.118 -16.112 -16.346 1.00 72.50 328 GLY A CA 1
ATOM 2603 C C . GLY A 1 328 ? 10.264 -15.620 -14.903 1.00 72.50 328 GLY A C 1
ATOM 2604 O O . GLY A 1 328 ? 9.859 -16.306 -13.967 1.00 72.50 328 GLY A O 1
ATOM 2605 N N . LYS A 1 329 ? 10.922 -14.471 -14.701 1.00 82.94 329 LYS A N 1
ATOM 2606 C CA . LYS A 1 329 ? 11.259 -13.935 -13.370 1.00 82.94 329 LYS A CA 1
ATOM 2607 C C . LYS A 1 329 ? 10.723 -12.524 -13.175 1.00 82.94 329 LYS A C 1
ATOM 2609 O O . LYS A 1 329 ? 10.474 -11.807 -14.136 1.00 82.94 329 LYS A O 1
ATOM 2614 N N . LEU A 1 330 ? 10.580 -12.131 -11.914 1.00 86.38 330 LEU A N 1
ATOM 2615 C CA . LEU A 1 330 ? 10.354 -10.744 -11.517 1.00 86.38 330 LEU A CA 1
ATOM 2616 C C . LEU A 1 330 ? 11.688 -10.083 -11.161 1.00 86.38 330 LEU A C 1
ATOM 2618 O O . LEU A 1 330 ? 12.604 -10.762 -10.696 1.00 86.38 330 LEU A O 1
ATOM 2622 N N . LEU A 1 331 ? 11.789 -8.775 -11.391 1.00 90.31 331 LEU A N 1
ATOM 2623 C CA . LEU A 1 331 ? 12.975 -7.971 -11.101 1.00 90.31 331 LEU A CA 1
ATOM 2624 C C . LEU A 1 331 ? 12.587 -6.639 -10.453 1.00 90.31 331 LEU A C 1
ATOM 2626 O O . LEU A 1 331 ? 11.629 -5.996 -10.880 1.00 90.31 331 LEU A O 1
ATOM 2630 N N . ILE A 1 332 ? 13.363 -6.196 -9.461 1.00 91.56 332 ILE A N 1
ATOM 2631 C CA . ILE A 1 332 ? 13.267 -4.846 -8.890 1.00 91.56 332 ILE A CA 1
ATOM 2632 C C . ILE A 1 332 ? 13.836 -3.854 -9.908 1.00 91.56 332 ILE A C 1
ATOM 2634 O O . ILE A 1 332 ? 15.038 -3.859 -10.175 1.00 91.56 332 ILE A O 1
ATOM 2638 N N . ASP A 1 333 ? 12.987 -3.002 -10.478 1.00 88.75 333 ASP A N 1
ATOM 2639 C CA . ASP A 1 333 ? 13.385 -2.045 -11.515 1.00 88.75 333 ASP A CA 1
ATOM 2640 C C . ASP A 1 333 ? 13.720 -0.656 -10.980 1.00 88.75 333 ASP A C 1
ATOM 2642 O O . ASP A 1 333 ? 14.542 0.067 -11.549 1.00 88.75 333 ASP A O 1
ATOM 2646 N N . GLN A 1 334 ? 13.060 -0.251 -9.898 1.00 88.00 334 GLN A N 1
ATOM 2647 C CA . GLN A 1 334 ? 13.287 1.057 -9.304 1.00 88.00 334 GLN A CA 1
ATOM 2648 C C . GLN A 1 334 ? 12.855 1.089 -7.838 1.00 88.00 334 GLN A C 1
ATOM 2650 O O . GLN A 1 334 ? 11.847 0.493 -7.470 1.00 88.00 334 GLN A O 1
ATOM 2655 N N . ILE A 1 335 ? 13.585 1.846 -7.020 1.00 88.00 335 ILE A N 1
ATOM 2656 C CA . ILE A 1 335 ? 13.191 2.234 -5.660 1.00 88.00 335 ILE A CA 1
ATOM 2657 C C . ILE A 1 335 ? 13.257 3.767 -5.596 1.00 88.00 335 ILE A C 1
ATOM 2659 O O . ILE A 1 335 ? 14.255 4.342 -6.038 1.00 88.00 335 ILE A O 1
ATOM 2663 N N . ARG A 1 336 ? 12.186 4.425 -5.137 1.00 83.12 336 ARG A N 1
ATOM 2664 C CA . ARG A 1 336 ? 12.083 5.891 -5.010 1.00 83.12 336 ARG A CA 1
ATOM 2665 C C . ARG A 1 336 ? 11.700 6.344 -3.622 1.00 83.12 336 ARG A C 1
ATOM 2667 O O . ARG A 1 336 ? 10.837 5.656 -3.031 1.00 83.12 336 ARG A O 1
#

Radius of gyration: 35.73 Å; chains: 1; bounding box: 83×55×114 Å

Sequence (336 aa):
MYASDAQQPQPVMLVSPKTLDFGLVSNAAPSEGHGAALMTITNEGDRILVGRIAIQVGWVSVSPPDFRLNPGESSDHTFTVRHNSQMSWTSHRMGSDFIALINSNGGSETVGGYYYADQTQQPVQKAPIRRWLWGLIPLLLLIAGGILFLIRNQNQQIISQAETQNLDTLYTQIAETYYAEMANNPTQFNAPTATQLTIDINFSGLEQPQLPEPTLTSTPWNPADYPNPETFLRSFYETLMNRDYDTAWWMMSEKMQLACCSGREIPPQSFFRSKWDKVDSVDIDYAFLQQLNVNPIEFNVALRYHYKDGTTEDTVNRVYIISDASRGKLLIDQIR

Secondary structure (DSSP, 8-state):
-PPP--PPP---EEEE-SEEEEEEE-SSPPEETBEEEEEEEEE-SSS-EEEEEEE-STTEEEES-EEEE-TT-EEEEEEEE-TTS---S--S-EEEEEEEEEEETTEEEEEEEEEEE---S----PPPPPGGGGGHHHHHHHHHHHHHHHHHHHHHHHHHHHHHHHHHHHHHHHHHHHHHHHHH--------------------------PPP-----SPPPGGGS--HHHHHHHHHHHHHTT-HHHHHHTB-HHHHHHHH-SSSS-HHHHHHHHHTTEEEEEEEEEEES-SSSSSEEEEEEEEEEETTS-EEEEEEEEEEEEETTTTEEEEEEE-

Foldseek 3Di:
DPPPPPPPFAWAKDKPPQEWEQEEEELDDGDDNHQKTKMKIFTQTQAKKWKFKAFPDPQKDKPPGTDIAHHGGMDMMMMGGDSPPPQDPDQDKDWFSAGIWIDISNGIGGHTYIYGYDPPDDPPPPPPDDPCVVVCVVVVVVVVVVVVVVVVVVVVVVVVVVVVVVVVVVVVVVVVVVVVVVVPDDDDDDDDDDDDDDDDDDDPDDPPPPPDDFDQDQAFDDCVLAPDVVVLVVVLQVCLLVLVLVVNLVLADPQALCVQAPDDPDRSSVRSSVVSVQFNHKDFPDWDFPDRRGPFTWIWTWIWTQGPVRDIDIDTWIWTWTARPSVSYIHTYDID